Protein AF-A0A6C1SYK3-F1 (afdb_monomer_lite)

pLDDT: mean 70.37, std 25.17, range [29.69, 98.56]

Foldseek 3Di:
DDDDDDDPPPPPPPPPDFDPPPPPPDDPPDDDDDDDDDDDDDDDDDDDDDDDDDDDDDDDDDDDDPPDDDDDDDDDDDDDDDPDPPPPPPPVPDPDPVVVVCVVPVVSVVVVVVLVVQQSQLCVLVVLCVVLVHDLCQLCVQLVHHSVVNVCSNRSVDPDGDDPSSQQSSCVSSVRGDDDDDPVVVVVVVVVVVVVVVVVVVVVVVVVVVVVVVVVVVVVVVVVVVVVVVVVPPPDDPPDDDDDDDDDD

Structure (mmCIF, N/CA/C/O backbone):
data_AF-A0A6C1SYK3-F1
#
_entry.id   AF-A0A6C1SYK3-F1
#
loop_
_atom_site.group_PDB
_atom_site.id
_atom_site.type_symbol
_atom_site.label_atom_id
_atom_site.label_alt_id
_atom_site.label_comp_id
_atom_site.label_asym_id
_atom_site.label_entity_id
_atom_site.label_seq_id
_atom_site.pdbx_PDB_ins_code
_atom_site.Cartn_x
_atom_site.Cartn_y
_atom_site.Cartn_z
_atom_site.occupancy
_atom_site.B_iso_or_equiv
_atom_site.auth_seq_id
_atom_site.auth_comp_id
_atom_site.auth_asym_id
_atom_site.auth_atom_id
_atom_site.pdbx_PDB_model_num
ATOM 1 N N . MET A 1 1 ? -33.117 -43.047 -23.879 1.00 54.81 1 MET A N 1
ATOM 2 C CA . MET A 1 1 ? -31.994 -43.737 -24.546 1.00 54.81 1 MET A CA 1
ATOM 3 C C . MET A 1 1 ? -31.870 -43.106 -25.923 1.00 54.81 1 MET A C 1
ATOM 5 O O . MET A 1 1 ? -32.862 -43.216 -26.640 1.00 54.81 1 MET A O 1
ATOM 9 N N . PRO A 1 2 ? -30.802 -42.359 -26.275 1.00 59.72 2 PRO A N 1
ATOM 10 C CA . PRO A 1 2 ? -29.446 -42.242 -25.693 1.00 59.72 2 PRO A CA 1
ATOM 11 C C . PRO A 1 2 ? -29.333 -41.021 -24.745 1.00 59.72 2 PRO A C 1
ATOM 13 O O . PRO A 1 2 ? -30.196 -40.151 -24.789 1.00 59.72 2 PRO A O 1
ATOM 16 N N . ASP A 1 3 ? -28.510 -40.970 -23.696 1.00 43.16 3 ASP A N 1
ATOM 17 C CA . ASP A 1 3 ? -27.056 -41.155 -23.480 1.00 43.16 3 ASP A CA 1
ATOM 18 C C . ASP A 1 3 ? -26.206 -39.883 -23.658 1.00 43.16 3 ASP A C 1
ATOM 20 O O . ASP A 1 3 ? -25.993 -39.396 -24.763 1.00 43.16 3 ASP A O 1
ATOM 24 N N . GLY A 1 4 ? -25.674 -39.418 -22.519 1.00 48.47 4 GLY A N 1
ATOM 25 C CA . GLY A 1 4 ? -24.266 -39.042 -22.367 1.00 48.47 4 GLY A CA 1
ATOM 26 C C . GLY A 1 4 ? -23.829 -37.664 -22.860 1.00 48.47 4 GLY A C 1
ATOM 27 O O . GLY A 1 4 ? -23.490 -37.485 -24.024 1.00 48.47 4 GLY A O 1
ATOM 28 N N . GLY A 1 5 ? -23.685 -36.707 -21.938 1.00 35.28 5 GLY A N 1
ATOM 29 C CA . GLY A 1 5 ? -23.028 -35.436 -22.254 1.00 35.28 5 GLY A CA 1
ATOM 30 C C . GLY A 1 5 ? -22.822 -34.494 -21.073 1.00 35.28 5 GLY A C 1
ATOM 31 O O . GLY A 1 5 ? -23.052 -33.296 -21.211 1.00 35.28 5 GLY A O 1
ATOM 32 N N . GLY A 1 6 ? -22.409 -35.015 -19.914 1.00 42.97 6 GLY A N 1
ATOM 33 C CA . GLY A 1 6 ? -21.966 -34.190 -18.791 1.00 42.97 6 GLY A CA 1
ATOM 34 C C . GLY A 1 6 ? -20.722 -33.387 -19.174 1.00 42.97 6 GLY A C 1
ATOM 35 O O . GLY A 1 6 ? -19.647 -33.949 -19.366 1.00 42.97 6 GLY A O 1
ATOM 36 N N . ARG A 1 7 ? -20.869 -32.066 -19.301 1.00 43.22 7 ARG A N 1
ATOM 37 C CA . ARG A 1 7 ? -19.750 -31.120 -19.289 1.00 43.22 7 ARG A CA 1
ATOM 38 C C . ARG A 1 7 ? -19.799 -30.361 -17.975 1.00 43.22 7 ARG A C 1
ATOM 40 O O . ARG A 1 7 ? -20.482 -29.345 -17.866 1.00 43.22 7 ARG A O 1
ATOM 47 N N . GLU A 1 8 ? -19.072 -30.875 -16.992 1.00 39.81 8 GLU A N 1
ATOM 48 C CA . GLU A 1 8 ? -18.670 -30.112 -15.819 1.00 39.81 8 GLU A CA 1
ATOM 49 C C . GLU A 1 8 ? -17.776 -28.962 -16.297 1.00 39.81 8 GLU A C 1
ATOM 51 O O . GLU A 1 8 ? -16.632 -29.156 -16.708 1.00 39.81 8 GLU A O 1
ATOM 56 N N . ARG A 1 9 ? -18.324 -27.745 -16.312 1.00 43.66 9 ARG A N 1
ATOM 57 C CA . ARG A 1 9 ? -17.504 -26.537 -16.345 1.00 43.66 9 ARG A CA 1
ATOM 58 C C . ARG A 1 9 ? -17.000 -26.340 -14.926 1.00 43.66 9 ARG A C 1
ATOM 60 O O . ARG A 1 9 ? -17.723 -25.844 -14.070 1.00 43.66 9 ARG A O 1
ATOM 67 N N . GLY A 1 10 ? -15.778 -26.797 -14.682 1.00 38.72 10 GLY A N 1
ATOM 68 C CA . GLY A 1 10 ? -14.999 -26.345 -13.543 1.00 38.72 10 GLY A CA 1
ATOM 69 C C . GLY A 1 10 ? -14.687 -24.869 -13.741 1.00 38.72 10 GLY A C 1
ATOM 70 O O . GLY A 1 10 ? -13.699 -24.530 -14.389 1.00 38.72 10 GLY A O 1
ATOM 71 N N . ASP A 1 11 ? -15.544 -24.002 -13.208 1.00 38.88 11 ASP A N 1
ATOM 72 C CA . ASP A 1 11 ? -15.195 -22.608 -12.977 1.00 38.88 11 ASP A CA 1
ATOM 73 C C . ASP A 1 11 ? -14.106 -22.595 -11.899 1.00 38.88 11 ASP A C 1
ATOM 75 O O . ASP A 1 11 ? -14.362 -22.615 -10.693 1.00 38.88 11 ASP A O 1
ATOM 79 N N . LEU A 1 12 ? -12.851 -22.620 -12.355 1.00 36.84 12 LEU A N 1
ATOM 80 C CA . LEU A 1 12 ? -11.710 -22.188 -11.567 1.00 36.84 12 LEU A CA 1
ATOM 81 C C . LEU A 1 12 ? -11.943 -20.717 -11.207 1.00 36.84 12 LEU A C 1
ATOM 83 O O . LEU A 1 12 ? -11.573 -19.811 -11.951 1.00 36.84 12 LEU A O 1
ATOM 87 N N . CYS A 1 13 ? -12.541 -20.479 -10.042 1.00 32.62 13 CYS A N 1
ATOM 88 C CA . CYS A 1 13 ? -12.390 -19.219 -9.332 1.00 32.62 13 CYS A CA 1
ATOM 89 C C . CYS A 1 13 ? -10.902 -19.047 -9.008 1.00 32.62 13 CYS A C 1
ATOM 91 O O . CYS A 1 13 ? -10.416 -19.482 -7.962 1.00 32.62 13 CYS A O 1
ATOM 93 N N . VAL A 1 14 ? -10.170 -18.425 -9.932 1.00 35.41 14 VAL A N 1
ATOM 94 C CA . VAL A 1 14 ? -8.867 -17.826 -9.662 1.00 35.41 14 VAL A CA 1
ATOM 95 C C . VAL A 1 14 ? -9.115 -16.771 -8.590 1.00 35.41 14 VAL A C 1
ATOM 97 O O . VAL A 1 14 ? -9.664 -15.704 -8.858 1.00 35.41 14 VAL A O 1
ATOM 100 N N . ARG A 1 15 ? -8.793 -17.113 -7.341 1.00 38.12 15 ARG A N 1
ATOM 101 C CA . ARG A 1 15 ? -8.781 -16.159 -6.233 1.00 38.12 15 ARG A CA 1
ATOM 102 C C . ARG A 1 15 ? -7.809 -15.038 -6.606 1.00 38.12 15 ARG A C 1
ATOM 104 O O . ARG A 1 15 ? -6.657 -15.362 -6.898 1.00 38.12 15 ARG A O 1
ATOM 111 N N . PRO A 1 16 ? -8.218 -13.759 -6.612 1.00 42.66 16 PRO A N 1
ATOM 112 C CA . PRO A 1 16 ? -7.248 -12.690 -6.730 1.00 42.66 16 PRO A CA 1
ATOM 113 C C . PRO A 1 16 ? -6.325 -12.770 -5.513 1.00 42.66 16 PRO A C 1
ATOM 115 O O . PRO A 1 16 ? -6.777 -12.836 -4.369 1.00 42.66 16 PRO A O 1
ATOM 118 N N . GLU A 1 17 ? -5.031 -12.859 -5.797 1.00 40.81 17 GLU A N 1
ATOM 119 C CA . GLU A 1 17 ? -3.957 -12.828 -4.816 1.00 40.81 17 GLU A CA 1
ATOM 120 C C . GLU A 1 17 ? -4.127 -11.615 -3.895 1.00 40.81 17 GLU A C 1
ATOM 122 O O . GLU A 1 17 ? -4.584 -10.550 -4.324 1.00 40.81 17 GLU A O 1
ATOM 127 N N . GLY A 1 18 ? -3.807 -11.814 -2.614 1.00 37.00 18 GLY A N 1
ATOM 128 C CA . GLY A 1 18 ? -4.032 -10.844 -1.549 1.00 37.00 18 GLY A CA 1
ATOM 129 C C . GLY A 1 18 ? -3.561 -9.450 -1.946 1.00 37.00 18 GLY A C 1
ATOM 130 O O . GLY A 1 18 ? -2.375 -9.212 -2.164 1.00 37.00 18 GLY A O 1
ATOM 131 N N . ARG A 1 19 ? -4.507 -8.514 -2.034 1.00 44.41 19 ARG A N 1
ATOM 132 C CA . ARG A 1 19 ? -4.183 -7.102 -2.201 1.00 44.41 19 ARG A CA 1
ATOM 133 C C . ARG A 1 19 ? -3.634 -6.593 -0.879 1.00 44.41 19 ARG A C 1
ATOM 135 O O . ARG A 1 19 ? -4.361 -6.463 0.101 1.00 44.41 19 ARG A O 1
ATOM 142 N N . HIS A 1 20 ? -2.340 -6.305 -0.860 1.00 38.12 20 HIS A N 1
ATOM 143 C CA . HIS A 1 20 ? -1.731 -5.547 0.219 1.00 38.12 20 HIS A CA 1
ATOM 144 C C . HIS A 1 20 ? -2.232 -4.105 0.122 1.00 38.12 20 HIS A C 1
ATOM 146 O O . HIS A 1 20 ? -1.810 -3.357 -0.759 1.00 38.12 20 HIS A O 1
ATOM 152 N N . LEU A 1 21 ? -3.150 -3.714 1.008 1.00 37.28 21 LEU A N 1
ATOM 153 C CA . LEU A 1 21 ? -3.412 -2.300 1.234 1.00 37.28 21 LEU A CA 1
ATOM 154 C C . LEU A 1 21 ? -2.218 -1.749 2.021 1.00 37.28 21 LEU A C 1
ATOM 156 O O . LEU A 1 21 ? -2.126 -1.906 3.238 1.00 37.28 21 LEU A O 1
ATOM 160 N N . VAL A 1 22 ? -1.250 -1.184 1.302 1.00 36.12 22 VAL A N 1
ATOM 161 C CA . VAL A 1 22 ? -0.166 -0.415 1.911 1.00 36.12 22 VAL A CA 1
ATOM 162 C C . VAL A 1 22 ? -0.767 0.931 2.299 1.00 36.12 22 VAL A C 1
ATOM 164 O O . VAL A 1 22 ? -0.935 1.816 1.462 1.00 36.12 22 VAL A O 1
ATOM 167 N N . VAL A 1 23 ? -1.151 1.073 3.568 1.00 35.44 23 VAL A N 1
ATOM 168 C CA . VAL A 1 23 ? -1.464 2.385 4.137 1.00 35.44 23 VAL A CA 1
ATOM 169 C C . VAL A 1 23 ? -0.131 3.118 4.253 1.00 35.44 23 VAL A C 1
ATOM 171 O O . VAL A 1 23 ? 0.653 2.869 5.166 1.00 35.44 23 VAL A O 1
ATOM 174 N N . HIS A 1 24 ? 0.170 3.970 3.272 1.00 32.16 24 HIS A N 1
ATOM 175 C CA . HIS A 1 24 ? 1.304 4.883 3.344 1.00 32.16 24 HIS A CA 1
ATOM 176 C C . HIS A 1 24 ? 1.014 5.933 4.420 1.00 32.16 24 HIS A C 1
ATOM 178 O O . HIS A 1 24 ? 0.463 7.002 4.147 1.00 32.16 24 HIS A O 1
ATOM 184 N N . GLY A 1 25 ? 1.398 5.628 5.658 1.00 34.41 25 GLY A N 1
ATOM 185 C CA . GLY A 1 25 ? 1.613 6.636 6.684 1.00 34.41 25 GLY A CA 1
ATOM 186 C C . GLY A 1 25 ? 2.730 7.565 6.212 1.00 34.41 25 GLY A C 1
ATOM 187 O O . GLY A 1 25 ? 3.903 7.257 6.400 1.00 34.41 25 GLY A O 1
ATOM 188 N N . ARG A 1 26 ? 2.328 8.694 5.608 1.00 45.34 26 ARG A N 1
ATOM 189 C CA . ARG A 1 26 ? 3.123 9.756 4.950 1.00 45.34 26 ARG A CA 1
ATOM 190 C C . ARG A 1 26 ? 3.445 9.519 3.471 1.00 45.34 26 ARG A C 1
ATOM 192 O O . ARG A 1 26 ? 4.467 8.940 3.147 1.00 45.34 26 ARG A O 1
ATOM 199 N N . ASP A 1 27 ? 2.571 10.047 2.604 1.00 38.81 27 ASP A N 1
ATOM 200 C CA . ASP A 1 27 ? 2.938 10.886 1.438 1.00 38.81 27 ASP A CA 1
ATOM 201 C C . ASP A 1 27 ? 1.703 11.449 0.690 1.00 38.81 27 ASP A C 1
ATOM 203 O O . ASP A 1 27 ? 1.624 11.478 -0.536 1.00 38.81 27 ASP A O 1
ATOM 207 N N . ALA A 1 28 ? 0.702 11.959 1.419 1.00 37.94 28 ALA A N 1
ATOM 208 C CA . ALA A 1 28 ? -0.492 12.575 0.822 1.00 37.94 28 ALA A CA 1
ATOM 209 C C . ALA A 1 28 ? -0.494 14.110 0.959 1.00 37.94 28 ALA A C 1
ATOM 211 O O . ALA A 1 28 ? -1.420 14.712 1.495 1.00 37.94 28 ALA A O 1
ATOM 212 N N . LEU A 1 29 ? 0.553 14.764 0.452 1.00 37.28 29 LEU A N 1
ATOM 213 C CA . LEU A 1 29 ? 0.555 16.203 0.149 1.00 37.28 29 LEU A CA 1
ATOM 214 C C . LEU A 1 29 ? 1.033 16.446 -1.291 1.00 37.28 29 LEU A C 1
ATOM 216 O O . LEU A 1 29 ? 1.912 17.266 -1.546 1.00 37.28 29 LEU A O 1
ATOM 220 N N . ARG A 1 30 ? 0.444 15.750 -2.271 1.00 38.19 30 ARG A N 1
ATOM 221 C CA . ARG A 1 30 ? 0.426 16.219 -3.667 1.00 38.19 30 ARG A CA 1
ATOM 222 C C . ARG A 1 30 ? -0.613 15.489 -4.508 1.00 38.19 30 ARG A C 1
ATOM 224 O O . ARG A 1 30 ? -0.681 14.270 -4.501 1.00 38.19 30 ARG A O 1
ATOM 231 N N . SER A 1 31 ? -1.328 16.282 -5.307 1.00 35.62 31 SER A N 1
ATOM 232 C CA . SER A 1 31 ? -2.443 15.929 -6.201 1.00 35.62 31 SER A CA 1
ATOM 233 C C . SER A 1 31 ? -3.741 15.628 -5.440 1.00 35.62 31 SER A C 1
ATOM 235 O O . SER A 1 31 ? -3.766 14.863 -4.496 1.00 35.62 31 SER A O 1
ATOM 237 N N . GLY A 1 32 ? -4.868 16.282 -5.688 1.00 32.50 32 GLY A N 1
ATOM 238 C CA . GLY A 1 32 ? -5.336 16.881 -6.928 1.00 32.50 32 GLY A CA 1
ATOM 239 C C . GLY A 1 32 ? -6.739 16.328 -7.144 1.00 32.50 32 GLY A C 1
ATOM 240 O O . GLY A 1 32 ? -6.892 15.221 -7.635 1.00 32.50 32 GLY A O 1
ATOM 241 N N . ARG A 1 33 ? -7.738 17.081 -6.672 1.00 37.09 33 ARG A N 1
ATOM 242 C CA . ARG A 1 33 ? -9.184 16.817 -6.749 1.00 37.09 33 ARG A CA 1
ATOM 243 C C . ARG A 1 33 ? -9.614 15.952 -7.942 1.00 37.09 33 ARG A C 1
ATOM 245 O O . ARG A 1 33 ? -9.439 16.380 -9.077 1.00 37.09 33 ARG A O 1
ATOM 252 N N . GLN A 1 34 ? -10.371 14.892 -7.667 1.00 35.22 34 GLN A N 1
ATOM 253 C CA . GLN A 1 34 ? -11.525 14.508 -8.484 1.00 35.22 34 GLN A CA 1
ATOM 254 C C . GLN A 1 34 ? -12.670 14.096 -7.555 1.00 35.22 34 GLN A C 1
ATOM 256 O O . GLN A 1 34 ? -12.639 13.060 -6.903 1.00 35.22 34 GLN A O 1
ATOM 261 N N . THR A 1 35 ? -13.669 14.968 -7.458 1.00 38.28 35 THR A N 1
ATOM 262 C CA . THR A 1 35 ? -14.962 14.697 -6.832 1.00 38.28 35 THR A CA 1
ATOM 263 C C . THR A 1 35 ? -15.848 13.997 -7.860 1.00 38.28 35 THR A C 1
ATOM 265 O O . THR A 1 35 ? -16.331 14.648 -8.786 1.00 38.28 35 THR A O 1
ATOM 268 N N . GLY A 1 36 ? -16.046 12.688 -7.713 1.00 33.38 36 GLY A N 1
ATOM 269 C CA . GLY A 1 36 ? -17.101 11.937 -8.396 1.00 33.38 36 GLY A CA 1
ATOM 270 C C . GLY A 1 36 ? -18.272 11.746 -7.438 1.00 33.38 36 GLY A C 1
ATOM 271 O O . GLY A 1 36 ? -18.101 11.151 -6.378 1.00 33.38 36 GLY A O 1
ATOM 272 N N . GLY A 1 37 ? -19.423 12.328 -7.771 1.00 32.50 37 GLY A N 1
ATOM 273 C CA . GLY A 1 37 ? -20.627 12.326 -6.941 1.00 32.50 37 GLY A CA 1
ATOM 274 C C . GLY A 1 37 ? -21.228 10.937 -6.719 1.00 32.50 37 GLY A C 1
ATOM 275 O O . GLY A 1 37 ? -21.182 10.075 -7.594 1.00 32.50 37 GLY A O 1
ATOM 276 N N . VAL A 1 38 ? -21.837 10.759 -5.548 1.00 33.88 38 VAL A N 1
ATOM 277 C CA . VAL A 1 38 ? -22.725 9.633 -5.238 1.00 33.88 38 VAL A CA 1
ATOM 278 C C . VAL A 1 38 ? -24.161 10.161 -5.298 1.00 33.88 38 VAL A C 1
ATOM 280 O O . VAL A 1 38 ? -24.427 11.202 -4.689 1.00 33.88 38 VAL A O 1
ATOM 283 N N . PRO A 1 39 ? -25.085 9.510 -6.024 1.00 37.66 39 PRO A N 1
ATOM 284 C CA . PRO A 1 39 ? -26.486 9.899 -6.003 1.00 37.66 39 PRO A CA 1
ATOM 285 C C . PRO A 1 39 ? -27.136 9.502 -4.673 1.00 37.66 39 PRO A C 1
ATOM 287 O O . PRO A 1 39 ? -26.927 8.403 -4.158 1.00 37.66 39 PRO A O 1
ATOM 290 N N . ALA A 1 40 ? -27.929 10.426 -4.138 1.00 39.56 40 ALA A N 1
ATOM 291 C CA . ALA A 1 40 ? -28.951 10.143 -3.145 1.00 39.56 40 ALA A CA 1
ATOM 292 C C . ALA A 1 40 ? -30.106 9.400 -3.832 1.00 39.56 40 ALA A C 1
ATOM 294 O O . ALA A 1 40 ? -30.513 9.825 -4.909 1.00 39.56 40 ALA A O 1
ATOM 295 N N . ASP A 1 41 ? -30.565 8.287 -3.252 1.00 33.81 41 ASP A N 1
ATOM 296 C CA . ASP A 1 41 ? -31.985 7.997 -2.981 1.00 33.81 41 ASP A CA 1
ATOM 297 C C . ASP A 1 41 ? -32.235 6.510 -2.638 1.00 33.81 41 ASP A C 1
ATOM 299 O O . ASP A 1 41 ? -31.571 5.615 -3.161 1.00 33.81 41 ASP A O 1
ATOM 303 N N . VAL A 1 42 ? -33.288 6.301 -1.823 1.00 35.34 42 VAL A N 1
ATOM 304 C CA . VAL A 1 42 ? -34.072 5.059 -1.571 1.00 35.34 42 VAL A CA 1
ATOM 305 C C . VAL A 1 42 ? -33.463 4.079 -0.539 1.00 35.34 42 VAL A C 1
ATOM 307 O O . VAL A 1 42 ? -32.317 3.674 -0.683 1.00 35.34 42 VAL A O 1
ATOM 310 N N . CYS A 1 43 ? -34.092 3.605 0.554 1.00 29.69 43 CYS A N 1
ATOM 311 C CA . CYS A 1 43 ? -35.466 3.492 1.107 1.00 29.69 43 CYS A CA 1
ATOM 312 C C . CYS A 1 43 ? -35.312 3.539 2.654 1.00 29.69 43 CYS A C 1
ATOM 314 O O . CYS A 1 43 ? -34.338 2.994 3.168 1.00 29.69 43 CYS A O 1
ATOM 316 N N . GLU A 1 44 ? -36.089 4.222 3.497 1.00 31.22 44 GLU A N 1
ATOM 317 C CA . GLU A 1 44 ? -37.538 4.223 3.778 1.00 31.22 44 GLU A CA 1
ATOM 318 C C . GLU A 1 44 ? -38.131 2.888 4.294 1.00 31.22 44 GLU A C 1
ATOM 320 O O . GLU A 1 44 ? -38.273 1.913 3.564 1.00 31.22 44 GLU A O 1
ATOM 325 N N . SER A 1 45 ? -38.524 2.940 5.577 1.00 33.16 45 SER A N 1
ATOM 326 C CA . SER A 1 45 ? -39.544 2.150 6.291 1.00 33.16 45 SER A CA 1
ATOM 327 C C . SER A 1 45 ? -39.272 0.695 6.707 1.00 33.16 45 SER A C 1
ATOM 329 O O . SER A 1 45 ? -39.404 -0.234 5.920 1.00 33.16 45 SER A O 1
ATOM 331 N N . ALA A 1 46 ? -39.076 0.499 8.019 1.00 34.66 46 ALA A N 1
ATOM 332 C CA . ALA A 1 46 ? -39.936 -0.368 8.841 1.00 34.66 46 ALA A CA 1
ATOM 333 C C . ALA A 1 46 ? -39.711 -0.112 10.347 1.00 34.66 46 ALA A C 1
ATOM 335 O O . ALA A 1 46 ? -38.588 0.050 10.823 1.00 34.66 46 ALA A O 1
ATOM 336 N N . GLU A 1 47 ? -40.819 -0.048 11.075 1.00 33.09 47 GLU A N 1
ATOM 337 C CA . GLU A 1 47 ? -40.973 0.323 12.480 1.00 33.09 47 GLU A CA 1
ATOM 338 C C . GLU A 1 47 ? -40.485 -0.743 13.491 1.00 33.09 47 GLU A C 1
ATOM 340 O O . GLU A 1 47 ? -40.583 -1.940 13.249 1.00 33.09 47 GLU A O 1
ATOM 345 N N . CYS A 1 48 ? -39.981 -0.244 14.636 1.00 30.61 48 CYS A N 1
ATOM 346 C CA . CYS A 1 48 ? -40.153 -0.650 16.054 1.00 30.61 48 CYS A CA 1
ATOM 347 C C . CYS A 1 48 ? -40.599 -2.094 16.432 1.00 30.61 48 CYS A C 1
ATOM 349 O O . CYS A 1 48 ? -41.499 -2.634 15.801 1.00 30.61 48 CYS A O 1
ATOM 351 N N . PRO A 1 49 ? -40.164 -2.657 17.598 1.00 44.59 49 PRO A N 1
ATOM 352 C CA . PRO A 1 49 ? -40.424 -2.001 18.890 1.00 44.59 49 PRO A CA 1
ATOM 353 C C . PRO A 1 49 ? -39.433 -2.221 20.063 1.00 44.59 49 PRO A C 1
ATOM 355 O O . PRO A 1 49 ? -38.739 -3.221 20.204 1.00 44.59 49 PRO A O 1
ATOM 358 N N . SER A 1 50 ? -39.475 -1.235 20.965 1.00 37.59 50 SER A N 1
ATOM 359 C CA . SER A 1 50 ? -39.246 -1.252 22.420 1.00 37.59 50 SER A CA 1
ATOM 360 C C . SER A 1 50 ? -38.594 -2.476 23.093 1.00 37.59 50 SER A C 1
ATOM 362 O O . SER A 1 50 ? -39.207 -3.537 23.198 1.00 37.59 50 SER A O 1
ATOM 364 N N . ARG A 1 51 ? -37.509 -2.231 23.842 1.00 38.34 51 ARG A N 1
ATOM 365 C CA . ARG A 1 51 ? -37.301 -2.870 25.155 1.00 38.34 51 ARG A CA 1
ATOM 366 C C . ARG A 1 51 ? -36.638 -1.912 26.142 1.00 38.34 51 ARG A C 1
ATOM 368 O O . ARG A 1 51 ? -35.464 -1.579 26.041 1.00 38.34 51 ARG A O 1
ATOM 375 N N . ARG A 1 52 ? -37.440 -1.471 27.116 1.00 39.94 52 ARG A N 1
ATOM 376 C CA . ARG A 1 52 ? -36.990 -0.817 28.347 1.00 39.94 52 ARG A CA 1
ATOM 377 C C . ARG A 1 52 ? -36.402 -1.903 29.248 1.00 39.94 52 ARG A C 1
ATOM 379 O O . ARG A 1 52 ? -37.112 -2.838 29.602 1.00 39.94 52 ARG A O 1
ATOM 386 N N . GLY A 1 53 ? -35.139 -1.763 29.629 1.00 36.06 53 GLY A N 1
ATOM 387 C CA . GLY A 1 53 ? -34.468 -2.625 30.600 1.00 36.06 53 GLY A CA 1
ATOM 388 C C . GLY A 1 53 ? -33.639 -1.765 31.538 1.00 36.06 53 GLY A C 1
ATOM 389 O O . GLY A 1 53 ? -32.498 -1.430 31.251 1.00 36.06 53 GLY A O 1
ATOM 390 N N . ARG A 1 54 ? -34.269 -1.339 32.630 1.00 35.06 54 ARG A N 1
ATOM 391 C CA . ARG A 1 54 ? -33.689 -0.539 33.706 1.00 35.06 54 ARG A CA 1
ATOM 392 C C . ARG A 1 54 ? -32.868 -1.490 34.590 1.00 35.06 54 ARG A C 1
ATOM 394 O O . ARG A 1 54 ? -33.474 -2.299 35.281 1.00 35.06 54 ARG A O 1
ATOM 401 N N . HIS A 1 55 ? -31.539 -1.391 34.602 1.00 38.03 55 HIS A N 1
ATOM 402 C CA . HIS A 1 55 ? -30.716 -2.018 35.642 1.00 38.03 55 HIS A CA 1
ATOM 403 C C . HIS A 1 55 ? -30.054 -0.946 36.503 1.00 38.03 55 HIS A C 1
ATOM 405 O O . HIS A 1 55 ? -29.274 -0.120 36.038 1.00 38.03 55 HIS A O 1
ATOM 411 N N . GLN A 1 56 ? -30.459 -0.956 37.770 1.00 36.44 56 GLN A N 1
ATOM 412 C CA . GLN A 1 56 ? -29.838 -0.246 38.873 1.00 36.44 56 GLN A CA 1
ATOM 413 C C . GLN A 1 56 ? -28.675 -1.088 39.409 1.00 36.44 56 GLN A C 1
ATOM 415 O O . GLN A 1 56 ? -28.812 -2.302 39.528 1.00 36.44 56 GLN A O 1
ATOM 420 N N . GLY A 1 57 ? -27.609 -0.408 39.829 1.00 31.84 57 GLY A N 1
ATOM 421 C CA . GLY A 1 57 ? -26.806 -0.820 40.978 1.00 31.84 57 GLY A CA 1
ATOM 422 C C . GLY A 1 57 ? -25.605 -1.723 40.709 1.00 31.84 57 GLY A C 1
ATOM 423 O O . GLY A 1 57 ? -25.719 -2.938 40.738 1.00 31.84 57 GLY A O 1
ATOM 424 N N . SER A 1 58 ? -24.424 -1.113 40.655 1.00 38.69 58 SER A N 1
ATOM 425 C CA . SER A 1 58 ? -23.283 -1.571 41.457 1.00 38.69 58 SER A CA 1
ATOM 426 C C . SER A 1 58 ? -22.281 -0.428 41.552 1.00 38.69 58 SER A C 1
ATOM 428 O O . SER A 1 58 ? -21.658 -0.035 40.567 1.00 38.69 58 SER A O 1
ATOM 430 N N . GLY A 1 59 ? -22.202 0.158 42.743 1.00 29.97 59 GLY A N 1
ATOM 431 C CA . GLY A 1 59 ? -21.163 1.105 43.094 1.00 29.97 59 GLY A CA 1
ATOM 432 C C . GLY A 1 59 ? -19.823 0.420 43.359 1.00 29.97 59 GLY A C 1
ATOM 433 O O . GLY A 1 59 ? -19.725 -0.802 43.424 1.00 29.97 59 GLY A O 1
ATOM 434 N N . ALA A 1 60 ? -18.861 1.299 43.626 1.00 31.56 60 ALA A N 1
ATOM 435 C CA . ALA A 1 60 ? -17.552 1.092 44.234 1.00 31.56 60 ALA A CA 1
ATOM 436 C C . ALA A 1 60 ? -16.335 1.031 43.292 1.00 31.56 60 ALA A C 1
ATOM 438 O O . ALA A 1 60 ? -16.207 0.189 42.414 1.00 31.56 60 ALA A O 1
ATOM 439 N N . ALA A 1 61 ? -15.403 1.926 43.640 1.00 32.91 61 ALA A N 1
ATOM 440 C CA . ALA A 1 61 ? -13.964 1.895 43.403 1.00 32.91 61 ALA A CA 1
ATOM 441 C C . ALA A 1 61 ? -13.431 2.329 42.027 1.00 32.91 61 ALA A C 1
ATOM 443 O O . ALA A 1 61 ? -12.933 1.516 41.264 1.00 32.91 61 ALA A O 1
ATOM 444 N N . VAL A 1 62 ? -13.319 3.648 41.824 1.00 36.56 62 VAL A N 1
ATOM 445 C CA . VAL A 1 62 ? -12.016 4.219 41.431 1.00 36.56 62 VAL A CA 1
ATOM 446 C C . VAL A 1 62 ? -11.777 5.481 42.253 1.00 36.56 62 VAL A C 1
ATOM 448 O O . VAL A 1 62 ? -12.323 6.551 41.994 1.00 36.56 62 VAL A O 1
ATOM 451 N N . ALA A 1 63 ? -10.987 5.316 43.306 1.00 35.69 63 ALA A N 1
ATOM 452 C CA . ALA A 1 63 ? -10.426 6.405 44.074 1.00 35.69 63 ALA A CA 1
ATOM 453 C C . ALA A 1 63 ? -9.102 6.851 43.431 1.00 35.69 63 ALA A C 1
ATOM 455 O O . ALA A 1 63 ? -8.321 6.014 42.992 1.00 35.69 63 ALA A O 1
ATOM 456 N N . ARG A 1 64 ? -8.852 8.165 43.511 1.00 38.56 64 ARG A N 1
ATOM 457 C CA . ARG A 1 64 ? -7.546 8.850 43.451 1.00 38.56 64 ARG A CA 1
ATOM 458 C C . ARG A 1 64 ? -6.829 8.872 42.099 1.00 38.56 64 ARG A C 1
ATOM 460 O O . ARG A 1 64 ? -6.081 7.967 41.774 1.00 38.56 64 ARG A O 1
ATOM 467 N N . LEU A 1 65 ? -6.958 10.009 41.417 1.00 39.19 65 LEU A N 1
ATOM 468 C CA . LEU A 1 65 ? -5.865 10.724 40.739 1.00 39.19 65 LEU A CA 1
ATOM 469 C C . LEU A 1 65 ? -6.330 12.180 40.557 1.00 39.19 65 LEU A C 1
ATOM 471 O O . LEU A 1 65 ? -6.824 12.583 39.510 1.00 39.19 65 LEU A O 1
ATOM 475 N N . ALA A 1 66 ? -6.259 12.951 41.641 1.00 41.12 66 ALA A N 1
ATOM 476 C CA . ALA A 1 66 ? -6.483 14.394 41.642 1.00 41.12 66 ALA A CA 1
ATOM 477 C C . ALA A 1 66 ? -5.277 15.068 42.304 1.00 41.12 66 ALA A C 1
ATOM 479 O O . ALA A 1 66 ? -5.386 15.668 43.366 1.00 41.12 66 ALA A O 1
ATOM 480 N N . GLU A 1 67 ? -4.113 14.922 41.674 1.00 43.50 67 GLU A N 1
ATOM 481 C CA . GLU A 1 67 ? -2.885 15.639 42.023 1.00 43.50 67 GLU A CA 1
ATOM 482 C C . GLU A 1 67 ? -2.271 16.239 40.757 1.00 43.50 67 GLU A C 1
ATOM 484 O O . GLU A 1 67 ? -1.175 15.909 40.327 1.00 43.50 67 GLU A O 1
ATOM 489 N N . THR A 1 68 ? -3.002 17.156 40.134 1.00 46.19 68 THR A N 1
ATOM 490 C CA . THR A 1 68 ? -2.376 18.203 39.324 1.00 46.19 68 THR A CA 1
ATOM 491 C C . THR A 1 68 ? -2.912 19.522 39.839 1.00 46.19 68 THR A C 1
ATOM 493 O O . THR A 1 68 ? -4.055 19.896 39.568 1.00 46.19 68 THR A O 1
ATOM 496 N N . GLY A 1 69 ? -2.104 20.185 40.665 1.00 42.09 69 GLY A N 1
ATOM 497 C CA . GLY A 1 69 ? -2.400 21.487 41.239 1.00 42.09 69 GLY A CA 1
ATOM 498 C C . GLY A 1 69 ? -2.639 22.525 40.150 1.00 42.09 69 GLY A C 1
ATOM 499 O O . GLY A 1 69 ? -1.703 23.092 39.599 1.00 42.09 69 GLY A O 1
ATOM 500 N N . TRP A 1 70 ? -3.908 22.800 39.866 1.00 40.84 70 TRP A N 1
ATOM 501 C CA . TRP A 1 70 ? -4.323 24.031 39.208 1.00 40.84 70 TRP A CA 1
ATOM 502 C C . TRP A 1 70 ? -4.623 25.072 40.297 1.00 40.84 70 TRP A C 1
ATOM 504 O O . TRP A 1 70 ? -5.424 24.801 41.198 1.00 40.84 70 TRP A O 1
ATOM 514 N N . PRO A 1 71 ? -3.991 26.258 40.276 1.00 45.50 71 PRO A N 1
ATOM 515 C CA . PRO A 1 71 ? -4.142 27.234 41.347 1.00 45.50 71 PRO A CA 1
ATOM 516 C C . PRO A 1 71 ? -5.570 27.798 41.376 1.00 45.50 71 PRO A C 1
ATOM 518 O O . PRO A 1 71 ? -6.014 28.480 40.451 1.00 45.50 71 PRO A O 1
ATOM 521 N N . ARG A 1 72 ? -6.292 27.561 42.481 1.00 43.81 72 ARG A N 1
ATOM 522 C CA . ARG A 1 72 ? -7.563 28.236 42.788 1.00 43.81 72 ARG A CA 1
ATOM 523 C C . ARG A 1 72 ? -7.308 29.736 42.978 1.00 43.81 72 ARG A C 1
ATOM 525 O O . ARG A 1 72 ? -6.834 30.162 44.032 1.00 43.81 72 ARG A O 1
ATOM 532 N N . ARG A 1 73 ? -7.650 30.556 41.979 1.00 46.62 73 ARG A N 1
ATOM 533 C CA . ARG A 1 73 ? -7.714 32.018 42.135 1.00 46.62 73 ARG A CA 1
ATOM 534 C C . ARG A 1 73 ? -8.829 32.376 43.123 1.00 46.62 73 ARG A C 1
ATOM 536 O O . ARG A 1 73 ? -10.005 32.158 42.850 1.00 46.62 73 ARG A O 1
ATOM 543 N N . ARG A 1 74 ? -8.441 32.942 44.270 1.00 46.00 74 ARG A N 1
ATOM 544 C CA . ARG A 1 74 ? -9.336 33.645 45.200 1.00 46.00 74 ARG A CA 1
ATOM 545 C C . ARG A 1 74 ? -9.908 34.881 44.502 1.00 46.00 74 ARG A C 1
ATOM 547 O O . ARG A 1 74 ? -9.153 35.689 43.965 1.00 46.00 74 ARG A O 1
ATOM 554 N N . GLY A 1 75 ? -11.234 34.998 44.496 1.00 39.12 75 GLY A N 1
ATOM 555 C CA . GLY A 1 75 ? -11.948 36.158 43.974 1.00 39.12 75 GLY A CA 1
ATOM 556 C C . GLY A 1 75 ? -11.737 37.377 44.868 1.00 39.12 75 GLY A C 1
ATOM 557 O O . GLY A 1 75 ? -12.049 37.337 46.055 1.00 39.12 75 GLY A O 1
ATOM 558 N N . ALA A 1 76 ? -11.222 38.456 44.283 1.00 43.69 76 ALA A N 1
ATOM 559 C CA . ALA A 1 76 ? -11.264 39.789 44.862 1.00 43.69 76 ALA A CA 1
ATOM 560 C C . ALA A 1 76 ? -12.463 40.531 44.257 1.00 43.69 76 ALA A C 1
ATOM 562 O O . ALA A 1 76 ? -12.520 40.785 43.055 1.00 43.69 76 ALA A O 1
ATOM 563 N N . SER A 1 77 ? -13.440 40.825 45.110 1.00 43.81 77 SER A N 1
ATOM 564 C CA . SER A 1 77 ? -14.587 41.684 44.830 1.00 43.81 77 SER A CA 1
ATOM 565 C C . SER A 1 77 ? -14.119 43.140 44.772 1.00 43.81 77 SER A C 1
ATOM 567 O O . SER A 1 77 ? -13.756 43.706 45.801 1.00 43.81 77 SER A O 1
ATOM 569 N N . GLY A 1 78 ? -14.172 43.754 43.591 1.00 43.28 78 GLY A N 1
ATOM 570 C CA . GLY A 1 78 ? -13.995 45.191 43.400 1.00 43.28 78 GLY A CA 1
ATOM 571 C C . GLY A 1 78 ? -15.063 45.719 42.449 1.00 43.28 78 GLY A C 1
ATOM 572 O O . GLY A 1 78 ? -15.031 45.430 41.256 1.00 43.28 78 GLY A O 1
ATOM 573 N N . LYS A 1 79 ? -16.034 46.462 42.991 1.00 45.12 79 LYS A N 1
ATOM 574 C CA . LYS A 1 79 ? -17.030 47.212 42.221 1.00 45.12 79 LYS A CA 1
ATOM 575 C C . LYS A 1 79 ? -16.369 48.480 41.677 1.00 45.12 79 LYS A C 1
ATOM 577 O O . LYS A 1 79 ? -15.898 49.300 42.455 1.00 45.12 79 LYS A O 1
ATOM 582 N N . GLY A 1 80 ? -16.373 48.646 40.360 1.00 42.84 80 GLY A N 1
ATOM 583 C CA . GLY A 1 80 ? -15.945 49.867 39.685 1.00 42.84 80 GLY A CA 1
ATOM 584 C C . GLY A 1 80 ? -16.627 49.951 38.329 1.00 42.84 80 GLY A C 1
ATOM 585 O O . GLY A 1 80 ? -16.259 49.237 37.401 1.00 42.84 80 GLY A O 1
ATOM 586 N N . ALA A 1 81 ? -17.668 50.777 38.245 1.00 46.25 81 ALA A N 1
ATOM 587 C CA . ALA A 1 81 ? -18.372 51.087 37.012 1.00 46.25 81 ALA A CA 1
ATOM 588 C C . ALA A 1 81 ? -17.482 51.988 36.144 1.00 46.25 81 ALA A C 1
ATOM 590 O O . ALA A 1 81 ? -17.429 53.197 36.333 1.00 46.25 81 ALA A O 1
ATOM 591 N N . GLY A 1 82 ? -16.762 51.374 35.209 1.00 44.19 82 GLY A N 1
ATOM 592 C CA . GLY A 1 82 ? -16.130 52.050 34.086 1.00 44.19 82 GLY A CA 1
ATOM 593 C C . GLY A 1 82 ? -16.610 51.379 32.810 1.00 44.19 82 GLY A C 1
ATOM 594 O O . GLY A 1 82 ? -16.439 50.172 32.641 1.00 44.19 82 GLY A O 1
ATOM 595 N N . THR A 1 83 ? -17.241 52.143 31.922 1.00 48.44 83 THR A N 1
ATOM 596 C CA . THR A 1 83 ? -17.569 51.743 30.551 1.00 48.44 83 THR A CA 1
ATOM 597 C C . THR A 1 83 ? -16.281 51.428 29.793 1.00 48.44 83 THR A C 1
ATOM 599 O O . THR A 1 83 ? -15.714 52.273 29.107 1.00 48.44 83 THR A O 1
ATOM 602 N N . MET A 1 84 ? -15.788 50.199 29.942 1.00 44.81 84 MET A N 1
ATOM 603 C CA . MET A 1 84 ? -14.738 49.646 29.101 1.00 44.81 84 MET A CA 1
ATOM 604 C C . MET A 1 84 ? -15.353 49.305 27.749 1.00 44.81 84 MET A C 1
ATOM 606 O O . MET A 1 84 ? -16.067 48.311 27.602 1.00 44.81 84 MET A O 1
ATOM 610 N N . THR A 1 85 ? -15.035 50.101 26.735 1.00 48.66 85 THR A N 1
ATOM 611 C CA . THR A 1 85 ? -15.076 49.641 25.350 1.00 48.66 85 THR A CA 1
ATOM 612 C C . THR A 1 85 ? -14.184 48.402 25.256 1.00 48.66 85 THR A C 1
ATOM 614 O O . THR A 1 85 ? -12.960 48.518 25.196 1.00 48.66 85 THR A O 1
ATOM 617 N N . ARG A 1 86 ? -14.783 47.202 25.292 1.00 49.31 86 ARG A N 1
ATOM 618 C CA . ARG A 1 86 ? -14.112 45.943 24.940 1.00 49.31 86 ARG A CA 1
ATOM 619 C C . ARG A 1 86 ? -13.765 46.012 23.459 1.00 49.31 86 ARG A C 1
ATOM 621 O O . ARG A 1 86 ? -14.462 45.452 22.617 1.00 49.31 86 ARG A O 1
ATOM 628 N N . THR A 1 87 ? -12.670 46.682 23.126 1.00 53.94 87 THR A N 1
ATOM 629 C CA . THR A 1 87 ? -11.925 46.324 21.931 1.00 53.94 87 THR A CA 1
ATOM 630 C C . THR A 1 87 ? -11.456 44.899 22.194 1.00 53.94 87 THR A C 1
ATOM 632 O O . THR A 1 87 ? -10.609 44.647 23.039 1.00 53.94 87 THR A O 1
ATOM 635 N N . ASN A 1 88 ? -12.143 43.927 21.599 1.00 54.34 88 ASN A N 1
ATOM 636 C CA . ASN A 1 88 ? -11.706 42.542 21.580 1.00 54.34 88 ASN A CA 1
ATOM 637 C C . ASN A 1 88 ? -10.641 42.482 20.483 1.00 54.34 88 ASN A C 1
ATOM 639 O O . ASN A 1 88 ? -11.027 42.425 19.309 1.00 54.34 88 ASN A O 1
ATOM 643 N N . PRO A 1 89 ? -9.328 42.591 20.787 1.00 55.81 89 PRO A N 1
ATOM 644 C CA . PRO A 1 89 ? -8.336 42.385 19.757 1.00 55.81 89 PRO A CA 1
ATOM 645 C C . PRO A 1 89 ? -8.537 40.946 19.308 1.00 55.81 89 PRO A C 1
ATOM 647 O O . PRO A 1 89 ? -8.287 40.008 20.065 1.00 55.81 89 PRO A O 1
ATOM 650 N N . LYS A 1 90 ? -9.038 40.767 18.084 1.00 57.97 90 LYS A N 1
ATOM 651 C CA . LYS A 1 90 ? -8.992 39.491 17.383 1.00 57.97 90 LYS A CA 1
ATOM 652 C C . LYS A 1 90 ? -7.510 39.163 17.212 1.00 57.97 90 LYS A C 1
ATOM 654 O O . LYS A 1 90 ? -6.935 39.420 16.159 1.00 57.97 90 LYS A O 1
ATOM 659 N N . ARG A 1 91 ? -6.866 38.659 18.270 1.00 57.25 91 ARG A N 1
ATOM 660 C CA . ARG A 1 91 ? -5.592 37.963 18.181 1.00 57.25 91 ARG A CA 1
ATOM 661 C C . ARG A 1 91 ? -5.900 36.803 17.253 1.00 57.25 91 ARG A C 1
ATOM 663 O O . ARG A 1 91 ? -6.550 35.844 17.655 1.00 57.25 91 ARG A O 1
ATOM 670 N N . ARG A 1 92 ? -5.549 36.959 15.976 1.00 59.00 92 ARG A N 1
ATOM 671 C CA . ARG A 1 92 ? -5.459 35.840 15.050 1.00 59.00 92 ARG A CA 1
ATOM 672 C C . ARG A 1 92 ? -4.420 34.935 15.688 1.00 59.00 92 ARG A C 1
ATOM 674 O O . ARG A 1 92 ? -3.238 35.259 15.641 1.00 59.00 92 ARG A O 1
ATOM 681 N N . ALA A 1 93 ? -4.874 33.913 16.409 1.00 62.81 93 ALA A N 1
ATOM 682 C CA . ALA A 1 93 ? -3.982 32.878 16.884 1.00 62.81 93 ALA A CA 1
ATOM 683 C C . ALA A 1 93 ? -3.231 32.394 15.646 1.00 62.81 93 ALA A C 1
ATOM 685 O O . ALA A 1 93 ? -3.856 32.038 14.643 1.00 62.81 93 ALA A O 1
ATOM 686 N N . THR A 1 94 ? -1.907 32.498 15.675 1.00 69.31 94 THR A N 1
ATOM 687 C CA . THR A 1 94 ? -1.084 31.810 14.691 1.00 69.31 94 THR A CA 1
ATOM 688 C C . THR A 1 94 ? -1.505 30.344 14.734 1.00 69.31 94 THR A C 1
ATOM 690 O O . THR A 1 94 ? -1.657 29.813 15.841 1.00 69.31 94 THR A O 1
ATOM 693 N N . PRO A 1 95 ? -1.776 29.710 13.579 1.00 79.62 95 PRO A N 1
ATOM 694 C CA . PRO A 1 95 ? -2.021 28.279 13.546 1.00 79.62 95 PRO A CA 1
ATOM 695 C C . PRO A 1 95 ? -0.931 27.580 14.353 1.00 79.62 95 PRO A C 1
ATOM 697 O O . PRO A 1 95 ? 0.244 27.925 14.219 1.00 79.62 95 PRO A O 1
ATOM 700 N N . LEU A 1 96 ? -1.335 26.680 15.246 1.00 77.12 96 LEU A N 1
ATOM 701 C CA . LEU A 1 96 ? -0.379 25.887 16.002 1.00 77.12 96 LEU A CA 1
ATOM 702 C C . LEU A 1 96 ? 0.455 25.095 14.996 1.00 77.12 96 LEU A C 1
ATOM 704 O O . LEU A 1 96 ? -0.099 24.326 14.210 1.00 77.12 96 LEU A O 1
ATOM 708 N N . ASP A 1 97 ? 1.767 25.302 15.016 1.00 84.81 97 ASP A N 1
ATOM 709 C CA . ASP A 1 97 ? 2.688 24.419 14.317 1.00 84.81 97 ASP A CA 1
ATOM 710 C C . ASP A 1 97 ? 2.865 23.168 15.177 1.00 84.81 97 ASP A C 1
ATOM 712 O O . ASP A 1 97 ? 3.608 23.146 16.159 1.00 84.81 97 ASP A O 1
ATOM 716 N N . VAL A 1 98 ? 2.091 22.140 14.836 1.00 82.25 98 VAL A N 1
ATOM 717 C CA . VAL A 1 98 ? 2.075 20.872 15.564 1.00 82.25 98 VAL A CA 1
ATOM 718 C C . VAL A 1 98 ? 3.445 20.196 15.498 1.00 82.25 98 VAL A C 1
ATOM 720 O O . VAL A 1 98 ? 3.856 19.592 16.482 1.00 82.25 98 VAL A O 1
ATOM 723 N N . ASN A 1 99 ? 4.180 20.328 14.390 1.00 83.12 99 ASN A N 1
ATOM 724 C CA . ASN A 1 99 ? 5.493 19.700 14.258 1.00 83.12 99 ASN A CA 1
ATOM 725 C C . ASN A 1 99 ? 6.514 20.379 15.168 1.00 83.12 99 ASN A C 1
ATOM 727 O O . ASN A 1 99 ? 7.169 19.683 15.939 1.00 83.12 99 ASN A O 1
ATOM 731 N N . ALA A 1 100 ? 6.568 21.716 15.162 1.00 81.69 100 ALA A N 1
ATOM 732 C CA . ALA A 1 100 ? 7.438 22.466 16.070 1.00 81.69 100 ALA A CA 1
ATOM 733 C C . ALA A 1 100 ? 7.134 22.144 17.547 1.00 81.69 100 ALA A C 1
ATOM 735 O O . ALA A 1 100 ? 8.042 21.920 18.343 1.00 81.69 100 ALA A O 1
ATOM 736 N N . PHE A 1 101 ? 5.850 22.026 17.907 1.00 79.75 101 PHE A N 1
ATOM 737 C CA . PHE A 1 101 ? 5.438 21.644 19.261 1.00 79.75 101 PHE A CA 1
ATOM 738 C C . PHE A 1 101 ? 5.862 20.213 19.646 1.00 79.75 101 PHE A C 1
ATOM 740 O O . PHE A 1 101 ? 6.276 19.967 20.778 1.00 79.75 101 PHE A O 1
ATOM 747 N N . LEU A 1 102 ? 5.760 19.253 18.721 1.00 84.00 102 LEU A N 1
ATOM 748 C CA . LEU A 1 102 ? 6.151 17.862 18.971 1.00 84.00 102 LEU A CA 1
ATOM 749 C C . LEU A 1 102 ? 7.675 17.673 19.011 1.00 84.00 102 LEU A C 1
ATOM 751 O O . LEU A 1 102 ? 8.151 16.781 19.711 1.00 84.00 102 LEU A O 1
ATOM 755 N N . GLU A 1 103 ? 8.442 18.495 18.292 1.00 79.75 103 GLU A N 1
ATOM 756 C CA . GLU A 1 103 ? 9.912 18.496 18.344 1.00 79.75 103 GLU A CA 1
ATOM 757 C C . GLU A 1 103 ? 10.442 18.949 19.711 1.00 79.75 103 GLU A C 1
ATOM 759 O O . GLU A 1 103 ? 11.405 18.376 20.222 1.00 79.75 103 GLU A O 1
ATOM 764 N N . GLU A 1 104 ? 9.772 19.907 20.356 1.00 80.69 104 GLU A N 1
ATOM 765 C CA . GLU A 1 104 ? 10.105 20.360 21.713 1.00 80.69 104 GLU A CA 1
ATOM 766 C C . GLU A 1 104 ? 9.765 19.318 22.799 1.00 80.69 104 GLU A C 1
ATOM 768 O O . GLU A 1 104 ? 10.289 19.383 23.914 1.00 80.69 104 GLU A O 1
ATOM 773 N N . MET A 1 105 ? 8.913 18.330 22.491 1.00 79.38 105 MET A N 1
ATOM 774 C CA . MET A 1 105 ? 8.470 17.291 23.427 1.00 79.38 105 MET A CA 1
ATOM 775 C C . MET A 1 105 ? 8.586 15.882 22.813 1.00 79.38 105 MET A C 1
ATOM 777 O O . MET A 1 105 ? 7.585 15.327 22.350 1.00 79.38 105 MET A O 1
ATOM 781 N N . PRO A 1 106 ? 9.765 15.228 22.882 1.00 70.19 106 PRO A N 1
ATOM 782 C CA . PRO A 1 106 ? 9.992 13.919 22.257 1.00 70.19 106 PRO A CA 1
ATOM 783 C C . PRO A 1 106 ? 9.025 12.815 22.719 1.00 70.19 106 PRO A C 1
ATOM 785 O O . PRO A 1 106 ? 8.608 11.972 21.926 1.00 70.19 106 PRO A O 1
ATOM 788 N N . SER A 1 107 ? 8.611 12.832 23.992 1.00 81.88 107 SER A N 1
ATOM 789 C CA . SER A 1 107 ? 7.578 11.923 24.514 1.00 81.88 107 SER A CA 1
ATOM 790 C C . SER A 1 107 ? 6.191 12.201 23.923 1.00 81.88 107 SER A C 1
ATOM 792 O O . SER A 1 107 ? 5.414 11.272 23.708 1.00 81.88 107 SER A O 1
ATOM 794 N N . GLY A 1 108 ? 5.896 13.466 23.614 1.00 83.62 108 GLY A N 1
ATOM 795 C CA . GLY A 1 108 ? 4.685 13.885 22.916 1.00 83.62 108 GLY A CA 1
ATOM 796 C C . GLY A 1 108 ? 4.651 13.362 21.487 1.00 83.62 108 GLY A C 1
ATOM 797 O O . GLY A 1 108 ? 3.603 12.904 21.038 1.00 83.62 108 GLY A O 1
ATOM 798 N N . ARG A 1 109 ? 5.800 13.336 20.799 1.00 86.00 109 ARG A N 1
ATOM 799 C CA . ARG A 1 109 ? 5.885 12.796 19.439 1.00 86.00 109 ARG A CA 1
ATOM 800 C C . ARG A 1 109 ? 5.552 11.309 19.375 1.00 86.00 109 ARG A C 1
ATOM 802 O O . ARG A 1 109 ? 4.723 10.926 18.561 1.00 86.00 109 ARG A O 1
ATOM 809 N N . ALA A 1 110 ? 6.129 10.494 20.255 1.00 84.38 110 ALA A N 1
ATOM 810 C CA . ALA A 1 110 ? 5.832 9.061 20.296 1.00 84.38 110 ALA A CA 1
ATOM 811 C C . ALA A 1 110 ? 4.355 8.778 20.626 1.00 84.38 110 ALA A C 1
ATOM 813 O O . ALA A 1 110 ? 3.743 7.903 20.021 1.00 84.38 110 ALA A O 1
ATOM 814 N N . ALA A 1 111 ? 3.765 9.535 21.557 1.00 83.81 111 ALA A N 1
ATOM 815 C CA . ALA A 1 111 ? 2.346 9.409 21.886 1.00 83.81 111 ALA A CA 1
ATOM 816 C C . ALA A 1 111 ? 1.433 9.854 20.730 1.00 83.81 111 ALA A C 1
ATOM 818 O O . ALA A 1 111 ? 0.394 9.240 20.497 1.00 83.81 111 ALA A O 1
ATOM 819 N N . TYR A 1 112 ? 1.823 10.905 20.006 1.00 86.56 112 TYR A N 1
ATOM 820 C CA . TYR A 1 112 ? 1.109 11.383 18.827 1.00 86.56 112 TYR A CA 1
ATOM 821 C C . TYR A 1 112 ? 1.174 10.376 17.679 1.00 86.56 112 TYR A C 1
ATOM 823 O O . TYR A 1 112 ? 0.136 10.038 17.120 1.00 86.56 112 TYR A O 1
ATOM 831 N N . ASP A 1 113 ? 2.362 9.848 17.380 1.00 87.44 113 ASP A N 1
ATOM 832 C CA . ASP A 1 113 ? 2.552 8.836 16.340 1.00 87.44 113 ASP A CA 1
ATOM 833 C C . ASP A 1 113 ? 1.732 7.569 16.677 1.00 87.44 113 ASP A C 1
ATOM 835 O O . ASP A 1 113 ? 0.948 7.111 15.852 1.00 87.44 113 ASP A O 1
ATOM 839 N N . ALA A 1 114 ? 1.769 7.091 17.928 1.00 85.50 114 ALA A N 1
ATOM 840 C CA . ALA A 1 114 ? 0.940 5.961 18.363 1.00 85.50 114 ALA A CA 1
ATOM 841 C C . ALA A 1 114 ? -0.573 6.235 18.262 1.00 85.50 114 ALA A C 1
ATOM 843 O O . ALA A 1 114 ? -1.359 5.320 18.021 1.00 85.50 114 ALA A O 1
ATOM 844 N N . PHE A 1 115 ? -1.006 7.482 18.462 1.00 87.31 115 PHE A N 1
ATOM 845 C CA . PHE A 1 115 ? -2.403 7.867 18.268 1.00 87.31 115 PHE A CA 1
ATOM 846 C C . PHE A 1 115 ? -2.796 7.861 16.785 1.00 87.31 115 PHE A C 1
ATOM 848 O O . PHE A 1 115 ? -3.890 7.406 16.450 1.00 87.31 115 PHE A O 1
ATOM 855 N N . LEU A 1 116 ? -1.907 8.315 15.896 1.00 89.50 116 LEU A N 1
ATOM 856 C CA . LEU A 1 116 ? -2.125 8.231 14.452 1.00 89.50 116 LEU A CA 1
ATOM 857 C C . LEU A 1 116 ? -2.226 6.777 13.980 1.00 89.50 116 LEU A C 1
ATOM 859 O O . LEU A 1 116 ? -3.147 6.465 13.232 1.00 89.50 116 LEU A O 1
ATOM 863 N N . ASP A 1 117 ? -1.391 5.874 14.499 1.00 88.75 117 ASP A N 1
ATOM 864 C CA . ASP A 1 117 ? -1.463 4.443 14.167 1.00 88.75 117 ASP A CA 1
ATOM 865 C C . ASP A 1 117 ? -2.850 3.842 14.481 1.00 88.75 117 ASP A C 1
ATOM 867 O O . ASP A 1 117 ? -3.366 2.996 13.745 1.00 88.75 117 ASP A O 1
ATOM 871 N N . VAL A 1 118 ? -3.493 4.292 15.567 1.00 89.44 118 VAL A N 1
ATOM 872 C CA . VAL A 1 118 ? -4.856 3.866 15.927 1.00 89.44 118 VAL A CA 1
ATOM 873 C C . VAL A 1 118 ? -5.891 4.395 14.932 1.00 89.44 118 VAL A C 1
ATOM 875 O O . VAL A 1 118 ? -6.803 3.653 14.556 1.00 89.44 118 VAL A O 1
ATOM 878 N N . LEU A 1 119 ? -5.758 5.649 14.490 1.00 91.25 119 LEU A N 1
ATOM 879 C CA . LEU A 1 119 ? -6.641 6.239 13.477 1.00 91.25 119 LEU A CA 1
ATOM 880 C C . LEU A 1 119 ? -6.495 5.539 12.122 1.00 91.25 119 LEU A C 1
ATOM 882 O O . LEU A 1 119 ? -7.501 5.253 11.466 1.00 91.25 119 LEU A O 1
ATOM 886 N N . ASP A 1 120 ? -5.266 5.218 11.730 1.00 91.62 120 ASP A N 1
ATOM 887 C CA . ASP A 1 120 ? -4.972 4.524 10.479 1.00 91.62 120 ASP A CA 1
ATOM 888 C C . ASP A 1 120 ? -5.543 3.100 10.499 1.00 91.62 120 ASP A C 1
ATOM 890 O O . ASP A 1 120 ? -6.216 2.682 9.553 1.00 91.62 120 ASP A O 1
ATOM 894 N N . ALA A 1 121 ? -5.389 2.377 11.613 1.00 91.94 121 ALA A N 1
ATOM 895 C CA . ALA A 1 121 ? -6.006 1.063 11.790 1.00 91.94 121 ALA A CA 1
ATOM 896 C C . ALA A 1 121 ? -7.545 1.124 11.729 1.00 91.94 121 ALA A C 1
ATOM 898 O O . ALA A 1 121 ? -8.179 0.257 11.123 1.00 91.94 121 ALA A O 1
ATOM 899 N N . GLY A 1 122 ? -8.156 2.149 12.330 1.00 94.50 122 GLY A N 1
ATOM 900 C CA . GLY A 1 122 ? -9.600 2.381 12.252 1.00 94.50 122 GLY A CA 1
ATOM 901 C C . GLY A 1 122 ? -10.080 2.648 10.824 1.00 94.50 122 GLY A C 1
ATOM 902 O O . GLY A 1 122 ? -11.078 2.072 10.379 1.00 94.50 122 GLY A O 1
ATOM 903 N N . THR A 1 123 ? -9.327 3.464 10.084 1.00 94.75 123 THR A N 1
ATOM 904 C CA . THR A 1 123 ? -9.592 3.783 8.675 1.00 94.75 123 THR A CA 1
ATOM 905 C C . THR A 1 123 ? -9.515 2.530 7.807 1.00 94.75 123 THR A C 1
ATOM 907 O O . THR A 1 123 ? -10.457 2.250 7.068 1.00 94.75 123 THR A O 1
ATOM 910 N N . LEU A 1 124 ? -8.474 1.708 7.983 1.00 94.44 124 LEU A N 1
ATOM 911 C CA . LEU A 1 124 ? -8.315 0.423 7.296 1.00 94.44 124 LEU A CA 1
ATOM 912 C C . LEU A 1 124 ? -9.525 -0.497 7.514 1.00 94.44 124 LEU A C 1
ATOM 914 O O . LEU A 1 124 ? -10.060 -1.067 6.563 1.00 94.44 124 LEU A O 1
ATOM 918 N N . VAL A 1 125 ? -9.979 -0.647 8.763 1.00 95.81 125 VAL A N 1
ATOM 919 C CA . VAL A 1 125 ? -11.143 -1.487 9.095 1.00 95.81 125 VAL A CA 1
ATOM 9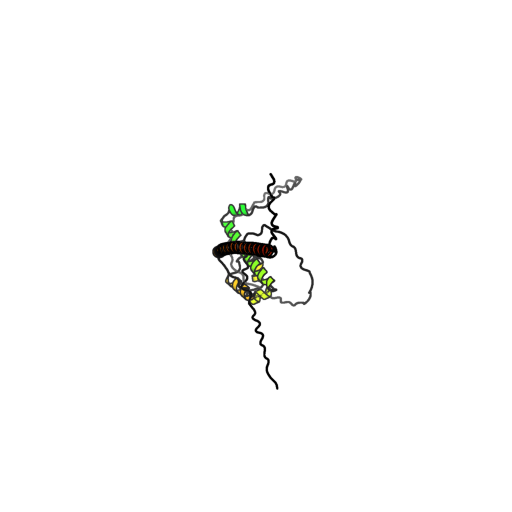20 C C . VAL A 1 125 ? -12.401 -0.979 8.393 1.00 95.81 125 VAL A C 1
ATOM 922 O O . VAL A 1 125 ? -13.149 -1.773 7.814 1.00 95.81 125 VAL A O 1
ATOM 925 N N . ARG A 1 126 ? -12.624 0.339 8.410 1.00 96.19 126 ARG A N 1
ATOM 926 C CA . ARG A 1 126 ? -13.768 0.967 7.746 1.00 96.19 126 ARG A CA 1
ATOM 927 C C . ARG A 1 126 ? -13.729 0.747 6.237 1.00 96.19 126 ARG A C 1
ATOM 929 O O . ARG A 1 126 ? -14.744 0.351 5.670 1.00 96.19 126 ARG A O 1
ATOM 936 N N . GLU A 1 127 ? -12.584 0.981 5.603 1.00 95.44 127 GLU A N 1
ATOM 937 C CA . GLU A 1 127 ? -12.399 0.799 4.162 1.00 95.44 127 GLU A CA 1
ATOM 938 C C . GLU A 1 127 ? -12.668 -0.644 3.750 1.00 95.44 127 GLU A C 1
ATOM 940 O O . GLU A 1 127 ? -13.477 -0.883 2.850 1.00 95.44 127 GLU A O 1
ATOM 945 N N . LEU A 1 128 ? -12.081 -1.600 4.478 1.00 95.25 128 LEU A N 1
ATOM 946 C CA . LEU A 1 128 ? -12.301 -3.025 4.265 1.00 95.25 128 LEU A CA 1
ATOM 947 C C . LEU A 1 128 ? -13.791 -3.362 4.354 1.00 95.25 128 LEU A C 1
ATOM 949 O O . LEU A 1 128 ? -14.359 -3.978 3.455 1.00 95.25 128 LEU A O 1
ATOM 953 N N . ARG A 1 129 ? -14.461 -2.897 5.412 1.00 96.75 129 ARG A N 1
ATOM 954 C CA . ARG A 1 129 ? -15.893 -3.125 5.608 1.00 96.75 129 ARG A CA 1
ATOM 955 C C . ARG A 1 129 ? -16.725 -2.569 4.450 1.00 96.75 129 ARG A C 1
ATOM 957 O O . ARG A 1 129 ? -17.614 -3.257 3.948 1.00 96.75 129 ARG A O 1
ATOM 964 N N . THR A 1 130 ? -16.471 -1.323 4.047 1.00 96.62 130 THR A N 1
ATOM 965 C CA . THR A 1 130 ? -17.240 -0.651 2.990 1.00 96.62 130 THR A CA 1
ATOM 966 C C . THR A 1 130 ? -16.984 -1.245 1.615 1.00 96.62 130 THR A C 1
ATOM 968 O O . THR A 1 130 ? -17.925 -1.367 0.836 1.00 96.62 130 THR A O 1
ATOM 971 N N . HIS A 1 131 ? -15.751 -1.672 1.341 1.00 95.94 131 HIS A N 1
ATOM 972 C CA . HIS A 1 131 ? -15.388 -2.352 0.102 1.00 95.94 131 HIS A CA 1
ATOM 973 C C . HIS A 1 131 ? -16.198 -3.644 -0.076 1.00 95.94 131 HIS A C 1
ATOM 975 O O . HIS A 1 131 ? -16.655 -3.950 -1.173 1.00 95.94 131 HIS A O 1
ATOM 981 N N . HIS A 1 132 ? -16.458 -4.354 1.025 1.00 96.00 132 HIS A N 1
ATOM 982 C CA . HIS A 1 132 ? -17.273 -5.571 1.047 1.00 96.00 132 HIS A CA 1
ATOM 983 C C . HIS A 1 132 ? -18.778 -5.326 1.242 1.00 96.00 132 HIS A C 1
ATOM 985 O O . HIS A 1 132 ? -19.542 -6.275 1.419 1.00 96.00 132 HIS A O 1
ATOM 991 N N . GLY A 1 133 ? -19.234 -4.068 1.230 1.00 96.56 133 GLY A N 1
ATOM 992 C CA . GLY A 1 133 ? -20.655 -3.728 1.374 1.00 96.56 133 GLY A CA 1
ATOM 993 C C . GLY A 1 133 ? -21.270 -4.152 2.714 1.00 96.56 133 GLY A C 1
ATOM 994 O O . GLY A 1 133 ? -22.481 -4.355 2.811 1.00 96.56 133 GLY A O 1
ATOM 995 N N . LEU A 1 134 ? -20.453 -4.321 3.757 1.00 96.94 134 LEU A N 1
ATOM 996 C CA . LEU A 1 134 ? -20.912 -4.787 5.061 1.00 96.94 134 LEU A CA 1
ATOM 997 C C . LEU A 1 134 ? -21.381 -3.617 5.934 1.00 96.94 134 LEU A C 1
ATOM 999 O O . LEU A 1 134 ? -20.757 -2.552 6.006 1.00 96.94 134 LEU A O 1
ATOM 1003 N N . THR A 1 135 ? -22.469 -3.830 6.672 1.00 97.88 135 THR A N 1
ATOM 1004 C CA . THR A 1 135 ? -22.830 -2.936 7.776 1.00 97.88 135 THR A CA 1
ATOM 1005 C C . THR A 1 135 ? -21.910 -3.191 8.965 1.00 97.88 135 THR A C 1
ATOM 1007 O O . THR A 1 135 ? -21.330 -4.269 9.113 1.00 97.88 135 THR A O 1
ATOM 1010 N N . GLN A 1 136 ? -21.786 -2.199 9.842 1.00 97.75 136 GLN A N 1
ATOM 1011 C CA . GLN A 1 136 ? -20.978 -2.328 11.051 1.00 97.75 136 GLN A CA 1
ATOM 1012 C C . GLN A 1 136 ? -21.505 -3.441 11.970 1.00 97.75 136 GLN A C 1
ATOM 1014 O O . GLN A 1 136 ? -20.723 -4.228 12.486 1.00 97.75 136 GLN A O 1
ATOM 1019 N N . ALA A 1 137 ? -22.828 -3.564 12.120 1.00 97.88 137 ALA A N 1
ATOM 1020 C CA . ALA A 1 137 ? -23.433 -4.649 12.895 1.00 97.88 137 ALA A CA 1
ATOM 1021 C C . ALA A 1 137 ? -23.063 -6.026 12.322 1.00 97.88 137 ALA A C 1
ATOM 1023 O O . ALA A 1 137 ? -22.567 -6.883 13.045 1.00 97.88 137 ALA A O 1
ATOM 1024 N N . ARG A 1 138 ? -23.185 -6.196 10.999 1.00 97.75 138 ARG A N 1
ATOM 1025 C CA . ARG A 1 138 ? -22.867 -7.464 10.335 1.00 97.75 138 ARG A CA 1
ATOM 1026 C C . ARG A 1 138 ? -21.393 -7.842 10.477 1.00 97.75 138 ARG A C 1
ATOM 1028 O O . ARG A 1 138 ? -21.093 -8.997 10.761 1.00 97.75 138 ARG A O 1
ATOM 1035 N N . LEU A 1 139 ? -20.475 -6.889 10.304 1.00 97.94 139 LEU A N 1
ATOM 1036 C CA . LEU A 1 139 ? -19.050 -7.158 10.504 1.00 97.94 139 LEU A CA 1
ATOM 1037 C C . LEU A 1 139 ? -18.742 -7.495 11.968 1.00 97.94 139 LEU A C 1
ATOM 1039 O O . LEU A 1 139 ? -17.960 -8.407 12.225 1.00 97.94 139 LEU A O 1
ATOM 1043 N N . ALA A 1 140 ? -19.355 -6.793 12.923 1.00 97.81 140 ALA A N 1
ATOM 1044 C CA . ALA A 1 140 ? -19.158 -7.063 14.342 1.00 97.81 140 ALA A CA 1
ATOM 1045 C C . ALA A 1 140 ? -19.582 -8.493 14.713 1.00 97.81 140 ALA A C 1
ATOM 1047 O O . ALA A 1 140 ? -18.799 -9.211 15.340 1.00 97.81 140 ALA A O 1
ATOM 1048 N N . ASP A 1 141 ? -20.754 -8.925 14.239 1.00 97.81 141 ASP A N 1
ATOM 1049 C CA . ASP A 1 141 ? -21.263 -10.284 14.439 1.00 97.81 141 ASP A CA 1
ATOM 1050 C C . ASP A 1 141 ? -20.306 -11.329 13.845 1.00 97.81 141 ASP A C 1
ATOM 1052 O O . ASP A 1 141 ? -19.918 -12.283 14.519 1.00 97.81 141 ASP A O 1
ATOM 1056 N N . MET A 1 142 ? -19.852 -11.119 12.604 1.00 97.25 142 MET A N 1
ATOM 1057 C CA . MET A 1 142 ? -18.930 -12.033 11.918 1.00 97.25 142 MET A CA 1
ATOM 1058 C C . MET A 1 142 ? -17.539 -12.085 12.570 1.00 97.25 142 MET A C 1
ATOM 1060 O O . MET A 1 142 ? -16.910 -13.142 12.604 1.00 97.25 142 MET A O 1
ATOM 1064 N N . ALA A 1 143 ? -17.046 -10.960 13.089 1.00 96.25 143 ALA A N 1
ATOM 1065 C CA . ALA A 1 143 ? -15.747 -10.873 13.753 1.00 96.25 143 ALA A CA 1
ATOM 1066 C C . ALA A 1 143 ? -15.794 -11.313 15.230 1.00 96.25 143 ALA A C 1
ATOM 1068 O O . ALA A 1 143 ? -14.741 -11.441 15.864 1.00 96.25 143 ALA A O 1
ATOM 1069 N N . GLY A 1 144 ? -16.983 -11.555 15.794 1.00 96.62 144 GLY A N 1
ATOM 1070 C CA . GLY A 1 144 ? -17.162 -11.901 17.204 1.00 96.62 144 GLY A CA 1
ATOM 1071 C C . GLY A 1 144 ? -16.789 -10.748 18.141 1.00 96.62 144 GLY A C 1
ATOM 1072 O O . GLY A 1 144 ? -16.028 -10.937 19.094 1.00 96.62 144 GLY A O 1
ATOM 1073 N N . THR A 1 145 ? -17.264 -9.542 17.831 1.00 96.31 145 THR A N 1
ATOM 1074 C CA . THR A 1 145 ? -17.141 -8.328 18.655 1.00 96.31 145 THR A CA 1
ATOM 1075 C C . THR A 1 145 ? -18.491 -7.608 18.721 1.00 96.31 145 THR A C 1
ATOM 1077 O O . THR A 1 145 ? -19.456 -8.021 18.089 1.00 96.31 145 THR A O 1
ATOM 1080 N N . THR A 1 146 ? -18.595 -6.528 19.494 1.00 96.75 146 THR A N 1
ATOM 1081 C CA . THR A 1 146 ? -19.822 -5.722 19.544 1.00 96.75 146 THR A CA 1
ATOM 1082 C C . THR A 1 146 ? -19.798 -4.621 18.486 1.00 96.75 146 THR A C 1
ATOM 1084 O O . THR A 1 146 ? -18.736 -4.093 18.145 1.00 96.75 146 THR A O 1
ATOM 1087 N N . GLN A 1 147 ? -20.976 -4.221 17.995 1.00 97.19 147 GLN A N 1
ATOM 1088 C CA . GLN A 1 147 ? -21.094 -3.084 17.077 1.00 97.19 147 GLN A CA 1
ATOM 1089 C C . GLN A 1 147 ? -20.499 -1.806 17.690 1.00 97.19 147 GLN A C 1
ATOM 1091 O O . GLN A 1 147 ? -19.805 -1.071 16.992 1.00 97.19 147 GLN A O 1
ATOM 1096 N N . SER A 1 148 ? -20.734 -1.548 18.983 1.00 95.81 148 SER A N 1
ATOM 1097 C CA . SER A 1 148 ? -20.190 -0.379 19.687 1.00 95.81 148 SER A CA 1
ATOM 1098 C C . SER A 1 148 ? -18.663 -0.380 19.711 1.00 95.81 148 SER A C 1
ATOM 1100 O O . SER A 1 148 ? -18.062 0.630 19.363 1.00 95.81 148 SER A O 1
ATOM 1102 N N . HIS A 1 149 ? -18.036 -1.517 20.024 1.00 95.19 149 HIS A N 1
ATOM 1103 C CA . HIS A 1 149 ? -16.578 -1.630 20.019 1.00 95.19 149 HIS A CA 1
ATOM 1104 C C . HIS A 1 149 ? -16.005 -1.457 18.606 1.00 95.19 149 HIS A C 1
ATOM 1106 O O . HIS A 1 149 ? -15.031 -0.734 18.418 1.00 95.19 149 HIS A O 1
ATOM 1112 N N . LEU A 1 150 ? -16.653 -2.034 17.587 1.00 96.31 150 LEU A N 1
ATOM 1113 C CA . LEU A 1 150 ? -16.274 -1.792 16.193 1.00 96.31 150 LEU A CA 1
ATOM 1114 C C . LEU A 1 150 ? -16.424 -0.308 15.806 1.00 96.31 150 LEU A C 1
ATOM 1116 O O . LEU A 1 150 ? -15.608 0.215 15.055 1.00 96.31 150 LEU A O 1
ATOM 1120 N N . SER A 1 151 ? -17.419 0.389 16.367 1.00 96.25 151 SER A N 1
ATOM 1121 C CA . SER A 1 151 ? -17.607 1.832 16.173 1.00 96.25 151 SER A CA 1
ATOM 1122 C C . SER A 1 151 ? -16.433 2.622 16.715 1.00 96.25 151 SER A C 1
ATOM 1124 O O . SER A 1 151 ? -15.929 3.508 16.037 1.00 96.25 151 SER A O 1
ATOM 1126 N N . GLU A 1 152 ? -16.019 2.321 17.942 1.00 94.75 152 GLU A N 1
ATOM 1127 C CA . GLU A 1 152 ? -14.905 3.003 18.598 1.00 94.75 152 GLU A CA 1
ATOM 1128 C C . GLU A 1 152 ? -13.601 2.807 17.827 1.00 94.75 152 GLU A C 1
ATOM 1130 O O . GLU A 1 152 ? -12.819 3.749 17.705 1.00 94.75 152 GLU A O 1
ATOM 1135 N N . ILE A 1 153 ? -13.407 1.616 17.254 1.00 95.19 153 ILE A N 1
ATOM 1136 C CA . ILE A 1 153 ? -12.267 1.301 16.390 1.00 95.19 153 ILE A CA 1
ATOM 1137 C C . ILE A 1 153 ? -12.315 2.131 15.106 1.00 95.19 153 ILE A C 1
ATOM 1139 O O . ILE A 1 153 ? -11.356 2.838 14.821 1.00 95.19 153 ILE A O 1
ATOM 1143 N N . GLU A 1 154 ? -13.422 2.102 14.353 1.00 95.81 154 GLU A N 1
ATOM 1144 C CA . GLU A 1 154 ? -13.533 2.835 13.077 1.00 95.81 154 GLU A CA 1
ATOM 1145 C C . GLU A 1 154 ? -13.410 4.361 13.236 1.00 95.81 154 GLU A C 1
ATOM 1147 O O . GLU A 1 154 ? -13.059 5.048 12.279 1.00 95.81 154 GLU A O 1
ATOM 1152 N N . HIS A 1 155 ? -13.703 4.903 14.422 1.00 93.25 155 HIS A N 1
ATOM 1153 C CA . HIS A 1 155 ? -13.579 6.335 14.717 1.00 93.25 155 HIS A CA 1
ATOM 1154 C C . HIS A 1 155 ? -12.296 6.694 15.485 1.00 93.25 155 HIS A C 1
ATOM 1156 O O . HIS A 1 155 ? -12.068 7.874 15.747 1.00 93.25 155 HIS A O 1
ATOM 1162 N N . GLY A 1 156 ? -11.492 5.704 15.891 1.00 88.94 156 GLY A N 1
ATOM 1163 C CA . GLY A 1 156 ? -10.305 5.894 16.732 1.00 88.94 156 GLY A CA 1
ATOM 1164 C C . GLY A 1 156 ? -10.588 6.574 18.076 1.00 88.94 156 GLY A C 1
ATOM 1165 O O . GLY A 1 156 ? -9.729 7.262 18.621 1.00 88.94 156 GLY A O 1
ATOM 1166 N N . THR A 1 157 ? -11.804 6.425 18.608 1.00 85.44 157 THR A N 1
ATOM 1167 C CA . THR A 1 157 ? -12.213 7.025 19.889 1.00 85.44 157 THR A CA 1
ATOM 1168 C C . THR A 1 157 ? -11.938 6.115 21.085 1.00 85.44 157 THR A C 1
ATOM 1170 O O . THR A 1 157 ? -12.035 6.555 22.234 1.00 85.44 157 THR A O 1
ATOM 1173 N N . GLY A 1 158 ? -11.582 4.851 20.833 1.00 78.50 158 GLY A N 1
ATOM 1174 C CA . GLY A 1 158 ? -11.166 3.904 21.861 1.00 78.50 158 GLY A CA 1
ATOM 1175 C C . GLY A 1 158 ? -9.851 4.322 22.527 1.00 78.50 158 GLY A C 1
ATOM 1176 O O . GLY A 1 158 ? -8.916 4.774 21.873 1.00 78.50 158 GLY A O 1
ATOM 1177 N N . LYS A 1 159 ? -9.748 4.130 23.849 1.00 73.06 159 LYS A N 1
ATOM 1178 C CA . LYS A 1 159 ? -8.494 4.371 24.599 1.00 73.06 159 LYS A CA 1
ATOM 1179 C C . LYS A 1 159 ? -7.362 3.424 24.191 1.00 73.06 159 LYS A C 1
ATOM 1181 O O . LYS A 1 159 ? -6.199 3.708 24.456 1.00 73.06 159 LYS A O 1
ATOM 1186 N N . GLN A 1 160 ? -7.723 2.273 23.636 1.00 77.56 160 GLN A N 1
ATOM 1187 C CA . GLN A 1 160 ? -6.818 1.235 23.170 1.00 77.56 160 GLN A CA 1
ATOM 1188 C C . GLN A 1 160 ? -7.195 0.935 21.720 1.00 77.56 160 GLN A C 1
ATOM 1190 O O . GLN A 1 160 ? -8.377 0.764 21.419 1.00 77.56 160 GLN A O 1
ATOM 1195 N N . GLY A 1 161 ? -6.203 0.915 20.828 1.00 84.56 161 GLY A N 1
ATOM 1196 C CA . GLY A 1 161 ? -6.411 0.515 19.439 1.00 84.56 161 GLY A CA 1
ATOM 1197 C C . GLY A 1 161 ? -6.851 -0.949 19.313 1.00 84.56 161 GLY A C 1
ATOM 1198 O O . GLY A 1 161 ? -6.779 -1.710 20.285 1.00 84.56 161 GLY A O 1
ATOM 1199 N N . PRO A 1 162 ? -7.298 -1.372 18.118 1.00 91.38 162 PRO A N 1
ATOM 1200 C CA . PRO A 1 162 ? -7.690 -2.756 17.888 1.00 91.38 162 PRO A CA 1
ATOM 1201 C C . PRO A 1 162 ? -6.503 -3.703 18.103 1.00 91.38 162 PRO A C 1
ATOM 1203 O O . PRO A 1 162 ? -5.374 -3.426 17.701 1.00 91.38 162 PRO A O 1
ATOM 1206 N N . THR A 1 163 ? -6.758 -4.860 18.715 1.00 92.44 163 THR A N 1
ATOM 1207 C CA . THR A 1 163 ? -5.723 -5.887 18.871 1.00 92.44 163 THR A CA 1
ATOM 1208 C C . THR A 1 163 ? -5.416 -6.558 17.532 1.00 92.44 163 THR A C 1
ATOM 1210 O O . THR A 1 163 ? -6.281 -6.670 16.661 1.00 92.44 163 THR A O 1
ATOM 1213 N N . VAL A 1 164 ? -4.199 -7.093 17.387 1.00 92.06 164 VAL A N 1
ATOM 1214 C CA . VAL A 1 164 ? -3.795 -7.874 16.199 1.00 92.06 164 VAL A CA 1
ATOM 1215 C C . VAL A 1 164 ? -4.746 -9.051 15.951 1.00 92.06 164 VAL A C 1
ATOM 1217 O O . VAL A 1 164 ? -5.088 -9.365 14.810 1.00 92.06 164 VAL A O 1
ATOM 1220 N N . GLU A 1 165 ? -5.220 -9.686 17.022 1.00 93.44 165 GLU A N 1
ATOM 1221 C CA . GLU A 1 165 ? -6.192 -10.774 16.944 1.00 93.44 165 GLU A CA 1
ATOM 1222 C C . GLU A 1 165 ? -7.542 -10.303 16.386 1.00 93.44 165 GLU A C 1
ATOM 1224 O O . GLU A 1 165 ? -8.121 -10.969 15.525 1.00 93.44 165 GLU A O 1
ATOM 1229 N N . LEU A 1 166 ? -8.043 -9.149 16.841 1.00 94.75 166 LEU A N 1
ATOM 1230 C CA . LEU A 1 166 ? -9.288 -8.579 16.335 1.00 94.75 166 LEU A CA 1
ATOM 1231 C C . LEU A 1 166 ? -9.162 -8.180 14.861 1.00 94.75 166 LEU A C 1
ATOM 1233 O O . LEU A 1 166 ? -10.030 -8.545 14.072 1.00 94.75 166 LEU A O 1
ATOM 1237 N N . LEU A 1 167 ? -8.063 -7.529 14.470 1.00 95.00 167 LEU A N 1
ATOM 1238 C CA . LEU A 1 167 ? -7.772 -7.220 13.065 1.00 95.00 167 LEU A CA 1
ATOM 1239 C C . LEU A 1 167 ? -7.744 -8.493 12.206 1.00 95.00 167 LEU A C 1
ATOM 1241 O O . LEU A 1 167 ? -8.356 -8.548 11.143 1.00 95.00 167 LEU A O 1
ATOM 1245 N N . SER A 1 168 ? -7.120 -9.563 12.701 1.00 94.38 168 SER A N 1
ATOM 1246 C CA . SER A 1 168 ? -7.085 -10.856 12.003 1.00 94.38 168 SER A CA 1
ATOM 1247 C C . SER A 1 168 ? -8.479 -11.475 11.834 1.00 94.38 168 SER A C 1
ATOM 1249 O O . SER A 1 168 ? -8.766 -12.095 10.808 1.00 94.38 168 SER A O 1
ATOM 1251 N N . ARG A 1 169 ? -9.362 -11.342 12.835 1.00 95.19 169 ARG A N 1
ATOM 1252 C CA . ARG A 1 169 ? -10.761 -11.797 12.743 1.00 95.19 169 ARG A CA 1
ATOM 1253 C C . ARG A 1 169 ? -11.568 -10.958 11.757 1.00 95.19 169 ARG A C 1
ATOM 1255 O O . ARG A 1 169 ? -12.262 -11.541 10.932 1.00 95.19 169 ARG A O 1
ATOM 1262 N N . ILE A 1 170 ? -11.424 -9.634 11.797 1.00 96.00 170 ILE A N 1
ATOM 1263 C CA . ILE A 1 170 ? -12.061 -8.705 10.854 1.00 96.00 170 ILE A CA 1
ATOM 1264 C C . ILE A 1 170 ? -11.643 -9.025 9.416 1.00 96.00 170 ILE A C 1
ATOM 1266 O O . ILE A 1 170 ? -12.505 -9.214 8.564 1.00 96.00 170 ILE A O 1
ATOM 1270 N N . GLY A 1 171 ? -10.341 -9.178 9.157 1.00 95.06 171 GLY A N 1
ATOM 1271 C CA . GLY A 1 171 ? -9.842 -9.527 7.827 1.00 95.06 171 GLY A CA 1
ATOM 1272 C C . GLY A 1 171 ? -10.432 -10.835 7.301 1.00 95.06 171 GLY A C 1
ATOM 1273 O O . GLY A 1 171 ? -10.964 -10.897 6.196 1.00 95.06 171 GLY A O 1
ATOM 1274 N N . ARG A 1 172 ? -10.440 -11.883 8.135 1.00 94.88 172 ARG A N 1
ATOM 1275 C CA . ARG A 1 172 ? -11.064 -13.168 7.779 1.00 94.88 172 ARG A CA 1
ATOM 1276 C C . ARG A 1 172 ? -12.570 -13.057 7.540 1.00 94.88 172 ARG A C 1
ATOM 1278 O O . ARG A 1 172 ? -13.060 -13.688 6.610 1.00 94.88 172 ARG A O 1
ATOM 1285 N N . ALA A 1 173 ? -13.284 -12.267 8.340 1.00 94.69 173 ALA A N 1
ATOM 1286 C CA . ALA A 1 173 ? -14.714 -12.024 8.159 1.00 94.69 173 ALA A CA 1
ATOM 1287 C C . ALA A 1 173 ? -15.009 -11.329 6.818 1.00 94.69 173 ALA A C 1
ATOM 1289 O O . ALA A 1 173 ? -15.971 -11.687 6.145 1.00 94.69 173 ALA A O 1
ATOM 1290 N N . CYS A 1 174 ? -14.157 -10.395 6.398 1.00 93.75 174 CYS A N 1
ATOM 1291 C CA . CYS A 1 174 ? -14.263 -9.738 5.096 1.00 93.75 174 CYS A CA 1
ATOM 1292 C C . CYS A 1 174 ? -13.759 -10.602 3.924 1.00 93.75 174 CYS A C 1
ATOM 1294 O O . CYS A 1 174 ? -13.982 -10.250 2.775 1.00 93.75 174 CYS A O 1
ATOM 1296 N N . GLY A 1 175 ? -13.080 -11.723 4.182 1.00 92.75 175 GLY A N 1
ATOM 1297 C CA . GLY A 1 175 ? -12.437 -12.533 3.140 1.00 92.75 175 GLY A CA 1
ATOM 1298 C C . GLY A 1 175 ? -11.084 -11.992 2.657 1.00 92.75 175 GLY A C 1
ATOM 1299 O O . GLY A 1 175 ? -10.473 -12.609 1.790 1.00 92.75 175 GLY A O 1
ATOM 1300 N N . ASP A 1 176 ? -10.593 -10.913 3.270 1.00 92.75 176 ASP A N 1
ATOM 1301 C CA . ASP A 1 1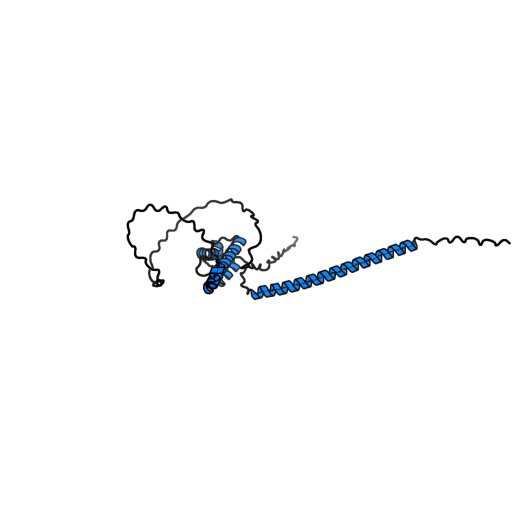76 ? -9.337 -10.232 2.954 1.00 92.75 176 ASP A CA 1
ATOM 1302 C C . ASP A 1 176 ? -8.451 -10.186 4.214 1.00 92.75 176 ASP A C 1
ATOM 1304 O O . ASP A 1 176 ? -8.636 -9.333 5.089 1.00 92.75 176 ASP A O 1
ATOM 1308 N N . PRO A 1 177 ? -7.510 -11.133 4.378 1.00 89.31 177 PRO A N 1
ATOM 1309 C CA . PRO A 1 177 ? -6.708 -11.230 5.590 1.00 89.31 177 PRO A CA 1
ATOM 1310 C C . PRO A 1 177 ? -5.784 -10.017 5.756 1.00 89.31 177 PRO A C 1
ATOM 1312 O O . PRO A 1 177 ? -5.023 -9.665 4.858 1.00 89.31 177 PRO A O 1
A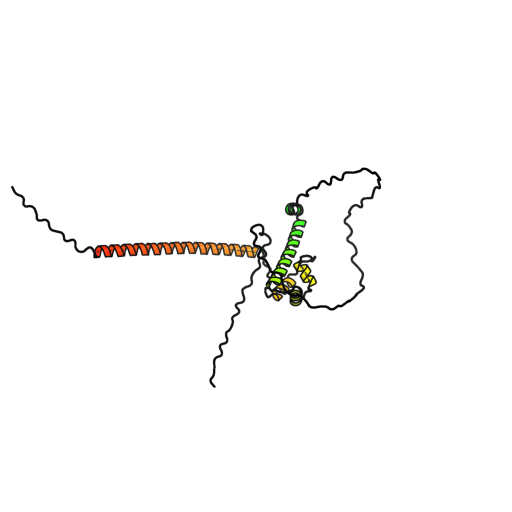TOM 1315 N N . ILE A 1 178 ? -5.797 -9.421 6.950 1.00 91.69 178 ILE A N 1
ATOM 1316 C CA . ILE A 1 178 ? -4.902 -8.317 7.310 1.00 91.69 178 ILE A CA 1
ATOM 1317 C C . ILE A 1 178 ? -3.526 -8.889 7.671 1.00 91.69 178 ILE A C 1
ATOM 1319 O O . ILE A 1 178 ? -3.411 -9.721 8.573 1.00 91.69 178 ILE A O 1
ATOM 1323 N N . SER A 1 179 ? -2.477 -8.430 6.985 1.00 86.62 179 SER A N 1
ATOM 1324 C CA . SER A 1 179 ? -1.086 -8.814 7.247 1.00 86.62 179 SER A CA 1
ATOM 1325 C C . SER A 1 179 ? -0.295 -7.651 7.839 1.00 86.62 179 SER A C 1
ATOM 1327 O O . SER A 1 179 ? -0.268 -6.571 7.254 1.00 86.62 179 SER A O 1
ATOM 1329 N N . ILE A 1 180 ? 0.414 -7.890 8.942 1.00 87.25 180 ILE A N 1
ATOM 1330 C CA . ILE A 1 180 ? 1.369 -6.925 9.496 1.00 87.25 180 ILE A CA 1
ATOM 1331 C C . ILE A 1 180 ? 2.746 -7.241 8.923 1.00 87.25 180 ILE A C 1
ATOM 1333 O O . ILE A 1 180 ? 3.270 -8.343 9.103 1.00 87.25 180 ILE A O 1
ATOM 1337 N N . VAL A 1 181 ? 3.332 -6.268 8.235 1.00 87.50 181 VAL A N 1
ATOM 1338 C CA . VAL A 1 181 ? 4.650 -6.391 7.613 1.00 87.50 181 VAL A CA 1
ATOM 1339 C C . VAL A 1 181 ? 5.572 -5.337 8.210 1.00 87.50 181 VAL A C 1
ATOM 1341 O O . VAL A 1 181 ? 5.159 -4.225 8.518 1.00 87.50 181 VAL A O 1
ATOM 1344 N N . ARG A 1 182 ? 6.843 -5.694 8.399 1.00 89.31 182 ARG A N 1
ATOM 1345 C CA . ARG A 1 182 ? 7.860 -4.742 8.844 1.00 89.31 182 ARG A CA 1
ATOM 1346 C C . ARG A 1 182 ? 8.220 -3.801 7.697 1.00 89.31 182 ARG A C 1
ATOM 1348 O O . ARG A 1 182 ? 8.590 -4.287 6.630 1.00 89.31 182 ARG A O 1
ATOM 1355 N N . GLN A 1 183 ? 8.233 -2.496 7.957 1.00 86.81 183 GLN A N 1
ATOM 1356 C CA . GLN A 1 183 ? 8.547 -1.482 6.947 1.00 86.81 183 GLN A CA 1
ATOM 1357 C C . GLN A 1 183 ? 9.886 -1.732 6.236 1.00 86.81 183 GLN A C 1
ATOM 1359 O O . GLN A 1 183 ? 9.944 -1.743 5.013 1.00 86.81 183 GLN A O 1
ATOM 1364 N N . SER A 1 184 ? 10.934 -2.101 6.979 1.00 91.69 184 SER A N 1
ATOM 1365 C CA . SER A 1 184 ? 12.250 -2.408 6.397 1.00 91.69 184 SER A CA 1
ATOM 1366 C C . SER A 1 184 ? 12.235 -3.559 5.379 1.00 91.69 184 SER A C 1
ATOM 1368 O O . SER A 1 184 ? 13.127 -3.652 4.539 1.00 91.69 184 SER A O 1
ATOM 1370 N N . ARG A 1 185 ? 11.257 -4.475 5.464 1.00 92.62 185 ARG A N 1
ATOM 1371 C CA . ARG A 1 185 ? 11.076 -5.551 4.480 1.00 92.62 185 ARG A CA 1
ATOM 1372 C C . ARG A 1 185 ? 10.441 -5.018 3.200 1.00 92.62 185 ARG A C 1
ATOM 1374 O O . ARG A 1 185 ? 10.855 -5.444 2.131 1.00 92.62 185 ARG A O 1
ATOM 1381 N N . ILE A 1 186 ? 9.471 -4.110 3.313 1.00 92.25 186 ILE A N 1
ATOM 1382 C CA . ILE A 1 186 ? 8.839 -3.454 2.161 1.00 92.25 186 ILE A CA 1
ATOM 1383 C C . ILE A 1 186 ? 9.898 -2.660 1.398 1.00 92.25 186 ILE A C 1
ATOM 1385 O O . ILE A 1 186 ? 10.116 -2.919 0.224 1.00 92.25 186 ILE A O 1
ATOM 1389 N N . GLU A 1 187 ? 10.662 -1.822 2.096 1.00 91.75 187 GLU A N 1
ATOM 1390 C CA . GLU A 1 187 ? 11.740 -1.023 1.499 1.00 91.75 187 GLU A CA 1
ATOM 1391 C C . GLU A 1 187 ? 12.823 -1.884 0.830 1.00 91.75 187 GLU A C 1
ATOM 1393 O O . GLU A 1 187 ? 13.420 -1.489 -0.169 1.00 91.75 187 GLU A O 1
ATOM 1398 N N . ALA A 1 188 ? 13.118 -3.064 1.387 1.00 92.31 188 ALA A N 1
ATOM 1399 C CA . ALA A 1 188 ? 14.035 -4.012 0.759 1.00 92.31 188 ALA A CA 1
ATOM 1400 C C . ALA A 1 188 ? 13.467 -4.569 -0.547 1.00 92.31 188 ALA A C 1
ATOM 1402 O O . ALA A 1 188 ? 14.150 -4.527 -1.565 1.00 92.31 188 ALA A O 1
ATOM 1403 N N . LEU A 1 189 ? 12.207 -5.008 -0.533 1.00 93.31 189 LEU A N 1
ATOM 1404 C CA . LEU A 1 189 ? 11.531 -5.516 -1.724 1.00 93.31 189 LEU A CA 1
ATOM 1405 C C . LEU A 1 189 ? 11.382 -4.442 -2.805 1.00 93.31 189 LEU A C 1
ATOM 1407 O O . LEU A 1 189 ? 11.550 -4.743 -3.979 1.00 93.31 189 LEU A O 1
ATOM 1411 N N . GLU A 1 190 ? 11.105 -3.197 -2.427 1.00 95.06 190 GLU A N 1
ATOM 1412 C CA . GLU A 1 190 ? 11.018 -2.071 -3.360 1.00 95.06 190 GLU A CA 1
ATOM 1413 C C . GLU A 1 190 ? 12.366 -1.778 -4.024 1.00 95.06 190 GLU A C 1
ATOM 1415 O O . GLU A 1 190 ? 12.420 -1.548 -5.232 1.00 95.06 190 GLU A O 1
ATOM 1420 N N . ARG A 1 191 ? 13.468 -1.840 -3.264 1.00 95.38 191 ARG A N 1
ATOM 1421 C CA . ARG A 1 191 ? 14.824 -1.715 -3.818 1.00 95.38 191 ARG A CA 1
ATOM 1422 C C . ARG A 1 191 ? 15.144 -2.843 -4.793 1.00 95.38 191 ARG A C 1
ATOM 1424 O O . ARG A 1 191 ? 15.638 -2.570 -5.885 1.00 95.38 191 ARG A O 1
ATOM 1431 N N . ASP A 1 192 ? 14.835 -4.080 -4.420 1.00 95.94 192 ASP A N 1
ATOM 1432 C CA . ASP A 1 192 ? 15.080 -5.250 -5.265 1.00 95.94 192 ASP A CA 1
ATOM 1433 C C . ASP A 1 192 ? 14.226 -5.194 -6.545 1.00 95.94 192 ASP A C 1
ATOM 1435 O O . ASP A 1 192 ? 14.722 -5.447 -7.643 1.00 95.94 192 ASP A O 1
ATOM 1439 N N . ALA A 1 193 ? 12.961 -4.774 -6.433 1.00 95.88 193 ALA A N 1
ATOM 1440 C CA . ALA A 1 193 ? 12.070 -4.571 -7.573 1.00 95.88 193 ALA A CA 1
ATOM 1441 C C . ALA A 1 193 ? 12.572 -3.457 -8.503 1.00 95.88 193 ALA A C 1
ATOM 1443 O O . ALA A 1 193 ? 12.567 -3.622 -9.723 1.00 95.88 193 ALA A O 1
ATOM 1444 N N . ALA A 1 194 ? 13.054 -2.342 -7.947 1.00 94.69 194 ALA A N 1
ATOM 1445 C CA . ALA A 1 194 ? 13.634 -1.256 -8.730 1.00 94.69 194 ALA A CA 1
ATOM 1446 C C . ALA A 1 194 ? 14.898 -1.703 -9.484 1.00 94.69 194 ALA A C 1
ATOM 1448 O O . ALA A 1 194 ? 15.065 -1.354 -10.655 1.00 94.69 194 ALA A O 1
ATOM 1449 N N . ALA A 1 195 ? 15.757 -2.507 -8.850 1.00 95.44 195 ALA A N 1
ATOM 1450 C CA . ALA A 1 195 ? 16.931 -3.086 -9.498 1.00 95.44 195 ALA A CA 1
ATOM 1451 C C . ALA A 1 195 ? 16.533 -4.019 -10.654 1.00 95.44 195 ALA A C 1
ATOM 1453 O O . ALA A 1 195 ? 17.015 -3.847 -11.773 1.00 95.44 195 ALA A O 1
ATOM 1454 N N . ALA A 1 196 ? 15.581 -4.928 -10.423 1.00 95.50 196 ALA A N 1
ATOM 1455 C CA . ALA A 1 196 ? 15.075 -5.827 -11.459 1.00 95.50 196 ALA A CA 1
ATOM 1456 C C . ALA A 1 196 ? 14.443 -5.064 -12.638 1.00 95.50 196 ALA A C 1
ATOM 1458 O O . ALA A 1 196 ? 14.655 -5.407 -13.801 1.00 95.50 196 ALA A O 1
ATOM 1459 N N . HIS A 1 197 ? 13.692 -3.994 -12.364 1.00 97.44 197 HIS A N 1
ATOM 1460 C CA . HIS A 1 197 ? 13.127 -3.143 -13.411 1.00 97.44 197 HIS A CA 1
ATOM 1461 C C . HIS A 1 197 ? 14.219 -2.444 -14.231 1.00 97.44 197 HIS A C 1
ATOM 1463 O O . HIS A 1 197 ? 14.120 -2.384 -15.457 1.00 97.44 197 HIS A O 1
ATOM 1469 N N . ALA A 1 198 ? 15.286 -1.964 -13.586 1.00 96.75 198 ALA A N 1
ATOM 1470 C CA . ALA A 1 198 ? 16.415 -1.358 -14.284 1.00 96.75 198 ALA A CA 1
ATOM 1471 C C . ALA A 1 198 ? 17.151 -2.362 -15.193 1.00 96.75 198 ALA A C 1
ATOM 1473 O O . ALA A 1 198 ? 17.538 -2.007 -16.310 1.00 96.75 198 ALA A O 1
ATOM 1474 N N . GLU A 1 199 ? 17.305 -3.614 -14.752 1.00 97.94 199 GLU A N 1
ATOM 1475 C CA . GLU A 1 199 ? 17.865 -4.700 -15.568 1.00 97.94 199 GLU A CA 1
ATOM 1476 C C . GLU A 1 199 ? 16.989 -5.004 -16.791 1.00 97.94 199 GLU A C 1
ATOM 1478 O O . GLU A 1 199 ? 17.493 -5.082 -17.915 1.00 97.94 199 GLU A O 1
ATOM 1483 N N . LEU A 1 200 ? 15.668 -5.104 -16.602 1.00 98.19 200 LEU A N 1
ATOM 1484 C CA . LEU A 1 200 ? 14.720 -5.303 -17.703 1.00 98.19 200 LEU A CA 1
ATOM 1485 C C . LEU A 1 200 ? 14.781 -4.162 -18.727 1.00 98.19 200 LEU A C 1
ATOM 1487 O O . LEU A 1 200 ? 14.764 -4.414 -19.935 1.00 98.19 200 LEU A O 1
ATOM 1491 N N . ASP A 1 201 ? 14.902 -2.915 -18.271 1.00 98.31 201 ASP A N 1
ATOM 1492 C CA . ASP A 1 201 ? 15.044 -1.754 -19.150 1.00 98.31 201 ASP A CA 1
ATOM 1493 C C . ASP A 1 201 ? 16.364 -1.766 -19.931 1.00 98.31 201 ASP A C 1
ATOM 1495 O O . ASP A 1 201 ? 16.393 -1.375 -21.102 1.00 98.31 201 ASP A O 1
ATOM 1499 N N . ALA A 1 202 ? 17.461 -2.222 -19.322 1.00 97.88 202 ALA A N 1
ATOM 1500 C CA . ALA A 1 202 ? 18.741 -2.374 -20.007 1.00 97.88 202 ALA A CA 1
ATOM 1501 C C . ALA A 1 202 ? 18.653 -3.420 -21.130 1.00 97.88 202 ALA A C 1
ATOM 1503 O O . ALA 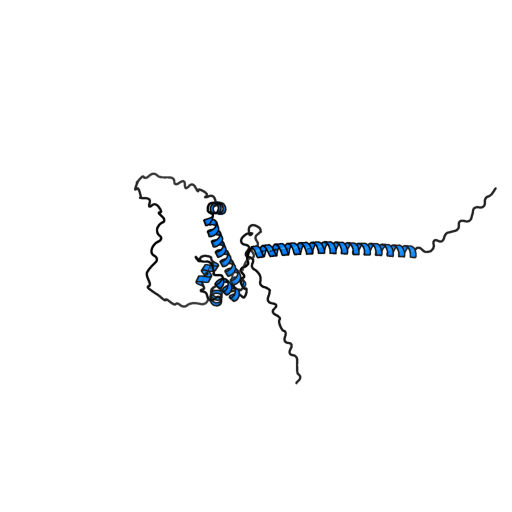A 1 202 ? 18.988 -3.114 -22.277 1.00 97.88 202 ALA A O 1
ATOM 1504 N N . LEU A 1 203 ? 18.107 -4.603 -20.829 1.00 97.94 203 LEU A N 1
ATOM 1505 C CA . LEU A 1 203 ? 17.896 -5.667 -21.816 1.00 97.94 203 LEU A CA 1
ATOM 1506 C C . LEU A 1 203 ? 16.964 -5.224 -22.945 1.00 97.94 203 LEU A C 1
ATOM 1508 O O . LEU A 1 203 ? 17.188 -5.537 -24.115 1.00 97.94 203 LEU A O 1
ATOM 1512 N N . ARG A 1 204 ? 15.921 -4.453 -22.624 1.00 98.56 204 ARG A N 1
ATOM 1513 C CA . ARG A 1 204 ? 15.012 -3.907 -23.632 1.00 98.56 204 ARG A CA 1
ATOM 1514 C C . ARG A 1 204 ? 15.731 -2.968 -24.601 1.00 98.56 204 ARG A C 1
ATOM 1516 O O . ARG A 1 204 ? 15.517 -3.080 -25.806 1.00 98.56 204 ARG A O 1
ATOM 1523 N N . ARG A 1 205 ? 16.599 -2.081 -24.101 1.00 98.31 205 ARG A N 1
ATOM 1524 C CA . ARG A 1 205 ? 17.406 -1.182 -24.949 1.00 98.31 205 ARG A CA 1
ATOM 1525 C C . ARG A 1 205 ? 18.349 -1.960 -25.858 1.00 98.31 205 ARG A C 1
ATOM 1527 O O . ARG A 1 205 ? 18.467 -1.624 -27.032 1.00 98.31 205 ARG A O 1
ATOM 1534 N N . GLU A 1 206 ? 18.987 -3.001 -25.334 1.00 98.44 206 GLU A N 1
ATOM 1535 C CA . GLU A 1 206 ? 19.855 -3.878 -26.121 1.00 98.44 206 GLU A CA 1
ATOM 1536 C C . GLU A 1 206 ? 19.073 -4.580 -27.238 1.00 98.44 206 GLU A C 1
ATOM 1538 O O . GLU A 1 206 ? 19.489 -4.600 -28.396 1.00 98.44 206 GLU A O 1
ATOM 1543 N N . LEU A 1 207 ? 17.883 -5.087 -26.922 1.00 98.44 207 LEU A N 1
ATOM 1544 C CA . LEU A 1 207 ? 17.018 -5.741 -27.893 1.00 98.44 207 LEU A CA 1
ATOM 1545 C C . LEU A 1 207 ? 16.528 -4.775 -28.981 1.00 98.44 207 LEU A C 1
ATOM 1547 O O . LEU A 1 207 ? 16.482 -5.144 -30.157 1.00 98.44 207 LEU A O 1
ATOM 1551 N N . ASP A 1 208 ? 16.197 -3.537 -28.618 1.00 98.31 208 ASP A N 1
ATOM 1552 C CA . ASP A 1 208 ? 15.825 -2.496 -29.577 1.00 98.31 208 ASP A CA 1
ATOM 1553 C C . ASP A 1 208 ? 17.017 -2.081 -30.457 1.00 98.31 208 ASP A C 1
ATOM 1555 O O . ASP A 1 208 ? 16.849 -1.897 -31.668 1.00 98.31 208 ASP A O 1
ATOM 1559 N N . ALA A 1 209 ? 18.233 -2.041 -29.901 1.00 97.88 209 ALA A N 1
ATOM 1560 C CA . ALA A 1 209 ? 19.458 -1.842 -30.673 1.00 97.88 209 ALA A CA 1
ATOM 1561 C C . ALA A 1 209 ? 19.672 -2.980 -31.687 1.00 97.88 209 ALA A C 1
ATOM 1563 O O . ALA A 1 209 ? 19.771 -2.709 -32.887 1.00 97.88 209 ALA A O 1
ATOM 1564 N N . MET A 1 210 ? 19.612 -4.246 -31.254 1.00 98.38 210 MET A N 1
ATOM 1565 C CA . MET A 1 210 ? 19.733 -5.414 -32.141 1.00 98.38 210 MET A CA 1
ATOM 1566 C C . MET A 1 210 ? 18.663 -5.424 -33.240 1.00 98.38 210 MET A C 1
ATOM 1568 O O . MET A 1 210 ? 18.941 -5.719 -34.405 1.00 98.38 210 MET A O 1
ATOM 1572 N N . ARG A 1 211 ? 17.415 -5.068 -32.907 1.00 98.56 211 ARG A N 1
ATOM 1573 C CA . ARG A 1 211 ? 16.341 -4.929 -33.901 1.00 98.56 211 ARG A CA 1
ATOM 1574 C C . ARG A 1 211 ? 16.666 -3.857 -34.938 1.00 98.56 211 ARG A C 1
ATOM 1576 O O . ARG A 1 211 ? 16.418 -4.089 -36.125 1.00 98.56 211 ARG A O 1
ATOM 1583 N N . SER A 1 212 ? 17.228 -2.720 -34.522 1.00 97.38 212 SER A N 1
ATOM 1584 C CA . SER A 1 212 ? 17.630 -1.657 -35.448 1.00 97.38 212 SER A CA 1
ATOM 1585 C C . SER A 1 212 ? 18.717 -2.138 -36.420 1.00 97.38 212 SER A C 1
ATOM 1587 O O . SER A 1 212 ? 18.578 -1.961 -37.633 1.00 97.38 212 SER A O 1
ATOM 1589 N N . GLU A 1 213 ? 19.708 -2.893 -35.942 1.00 98.06 213 GLU A N 1
ATOM 1590 C CA . GLU A 1 213 ? 20.758 -3.469 -36.790 1.00 98.06 213 GLU A CA 1
ATOM 1591 C C . GLU A 1 213 ? 20.194 -4.437 -37.833 1.00 98.06 213 GLU A C 1
ATOM 1593 O O . GLU A 1 213 ? 20.526 -4.359 -39.019 1.00 98.06 213 GLU A O 1
ATOM 1598 N N . VAL A 1 214 ? 19.274 -5.318 -37.428 1.00 98.50 214 VAL A N 1
ATOM 1599 C CA . VAL A 1 214 ? 18.590 -6.234 -38.353 1.00 98.50 214 VAL A CA 1
ATOM 1600 C C . VAL A 1 214 ? 17.813 -5.456 -39.418 1.00 98.50 214 VAL A C 1
ATOM 1602 O O . VAL A 1 214 ? 17.827 -5.840 -40.593 1.00 98.50 214 VAL A O 1
ATOM 1605 N N . THR A 1 215 ? 17.147 -4.358 -39.048 1.00 97.62 215 THR A N 1
ATOM 1606 C CA . THR A 1 215 ? 16.426 -3.517 -40.018 1.00 97.62 215 THR A CA 1
ATOM 1607 C C . THR A 1 215 ? 17.378 -2.855 -41.016 1.00 97.62 215 THR A C 1
ATOM 1609 O O . THR A 1 215 ? 17.101 -2.840 -42.220 1.00 97.62 215 THR A O 1
ATOM 1612 N N . ASP A 1 216 ? 18.551 -2.420 -40.559 1.00 97.75 216 ASP A N 1
ATOM 1613 C CA . ASP A 1 216 ? 19.587 -1.837 -41.406 1.00 97.75 216 ASP A CA 1
ATOM 1614 C C . ASP A 1 216 ? 20.222 -2.851 -42.356 1.00 97.75 216 ASP A C 1
ATOM 1616 O O . ASP A 1 216 ? 20.397 -2.566 -43.547 1.00 97.75 216 ASP A O 1
ATOM 1620 N N . LEU A 1 217 ? 20.528 -4.054 -41.871 1.00 97.25 217 LEU A N 1
ATOM 1621 C CA . LEU A 1 217 ? 21.036 -5.143 -42.703 1.00 97.25 217 LEU A CA 1
ATOM 1622 C C . LEU A 1 217 ? 20.021 -5.535 -43.782 1.00 97.25 217 LEU A C 1
ATOM 1624 O O . LEU A 1 217 ? 20.388 -5.669 -44.954 1.00 97.25 217 LEU A O 1
ATOM 1628 N N . ARG A 1 218 ? 18.732 -5.639 -43.427 1.00 97.69 218 ARG A N 1
ATOM 1629 C CA . ARG A 1 218 ? 17.647 -5.886 -44.393 1.00 97.69 218 ARG A CA 1
ATOM 1630 C C . ARG A 1 218 ? 17.589 -4.799 -45.467 1.00 97.69 218 ARG A C 1
ATOM 1632 O O . ARG A 1 218 ? 17.496 -5.125 -46.652 1.00 97.69 218 ARG A O 1
ATOM 1639 N N . ARG A 1 219 ? 17.706 -3.522 -45.082 1.00 97.31 219 ARG A N 1
ATOM 1640 C CA . ARG A 1 219 ? 17.745 -2.379 -46.011 1.00 97.31 219 ARG A CA 1
ATOM 1641 C C . ARG A 1 219 ? 18.936 -2.458 -46.973 1.00 97.31 219 ARG A C 1
ATOM 1643 O O . ARG A 1 219 ? 18.743 -2.350 -48.185 1.00 97.31 219 ARG A O 1
ATOM 1650 N N . LYS A 1 220 ? 20.151 -2.693 -46.461 1.00 96.38 220 LYS A N 1
ATOM 1651 C CA . LYS A 1 220 ? 21.380 -2.830 -47.272 1.00 96.38 220 LYS A CA 1
ATOM 1652 C C . LYS A 1 220 ? 21.270 -3.977 -48.279 1.00 96.38 220 LYS A C 1
ATOM 1654 O O . LYS A 1 220 ? 21.575 -3.800 -49.459 1.00 96.38 220 LYS A O 1
ATOM 1659 N N . LEU A 1 221 ? 20.778 -5.133 -47.834 1.00 97.12 221 LEU A N 1
ATOM 1660 C CA . LEU A 1 221 ? 20.597 -6.309 -48.683 1.00 97.12 221 LEU A CA 1
ATOM 1661 C C . LEU A 1 221 ? 19.547 -6.067 -49.781 1.00 97.12 221 LEU A C 1
ATOM 1663 O O . LEU A 1 221 ? 19.755 -6.459 -50.931 1.00 97.12 221 LEU A O 1
ATOM 1667 N N . GLY A 1 222 ? 18.458 -5.359 -49.465 1.00 95.25 222 GLY A N 1
ATOM 1668 C CA . GLY A 1 222 ? 17.471 -4.911 -50.451 1.00 95.25 222 GLY A CA 1
ATOM 1669 C C . GLY A 1 222 ? 18.066 -3.988 -51.523 1.00 95.25 222 GLY A C 1
ATOM 1670 O O . GLY A 1 222 ? 17.845 -4.202 -52.717 1.00 95.25 222 GLY A O 1
ATOM 1671 N N . ALA A 1 223 ? 18.882 -3.009 -51.120 1.00 91.00 223 ALA A N 1
ATOM 1672 C CA . ALA A 1 223 ? 19.556 -2.095 -52.044 1.00 91.00 223 ALA A CA 1
ATOM 1673 C C . ALA A 1 223 ? 20.554 -2.818 -52.968 1.00 91.00 223 ALA A C 1
ATOM 1675 O O . ALA A 1 223 ? 20.562 -2.572 -54.178 1.00 91.00 223 ALA A O 1
ATOM 1676 N N . ALA A 1 224 ? 21.345 -3.749 -52.424 1.00 91.38 224 ALA A N 1
ATOM 1677 C CA . ALA A 1 224 ? 22.284 -4.562 -53.196 1.00 91.38 224 ALA A CA 1
ATOM 1678 C C . ALA A 1 224 ? 21.563 -5.438 -54.234 1.00 91.38 224 ALA A C 1
ATOM 1680 O O . ALA A 1 224 ? 21.953 -5.463 -55.404 1.00 91.38 224 ALA A O 1
ATOM 1681 N N . ARG A 1 225 ? 20.453 -6.085 -53.845 1.00 93.56 225 ARG A N 1
ATOM 1682 C CA . ARG A 1 225 ? 19.601 -6.852 -54.771 1.00 93.56 225 ARG A CA 1
ATOM 1683 C C . ARG A 1 225 ? 19.045 -5.976 -55.899 1.00 93.56 225 ARG A C 1
ATOM 1685 O O . ARG A 1 225 ? 19.087 -6.377 -57.061 1.00 93.56 225 ARG A O 1
ATOM 1692 N N . ALA A 1 226 ? 18.572 -4.768 -55.585 1.00 85.12 226 ALA A N 1
ATOM 1693 C CA . ALA A 1 226 ? 18.075 -3.826 -56.590 1.00 85.12 226 ALA A CA 1
ATOM 1694 C C . ALA A 1 226 ? 19.180 -3.352 -57.557 1.00 85.12 226 ALA A C 1
ATOM 1696 O O . ALA A 1 226 ? 18.940 -3.237 -58.759 1.00 85.12 226 ALA A O 1
ATOM 1697 N N . ALA A 1 227 ? 20.397 -3.110 -57.059 1.00 83.12 227 ALA A N 1
ATOM 1698 C CA . ALA A 1 227 ? 21.547 -2.742 -57.885 1.00 83.12 227 ALA A CA 1
ATOM 1699 C C . ALA A 1 227 ? 21.981 -3.881 -58.824 1.00 83.12 227 ALA A C 1
ATOM 1701 O O . ALA A 1 227 ? 22.218 -3.637 -60.007 1.00 83.12 227 ALA A O 1
ATOM 1702 N N . GLY A 1 228 ? 22.009 -5.123 -58.328 1.00 82.44 228 GLY A N 1
ATOM 1703 C CA . GLY A 1 228 ? 22.280 -6.308 -59.146 1.00 82.44 228 GLY A CA 1
ATOM 1704 C C . GLY A 1 228 ? 21.264 -6.480 -60.278 1.00 82.44 228 GLY A C 1
ATOM 1705 O O . GLY A 1 228 ? 21.651 -6.688 -61.427 1.00 82.44 228 GLY A O 1
ATOM 1706 N N . LYS A 1 229 ? 19.968 -6.284 -59.990 1.00 81.06 229 LYS A N 1
ATOM 1707 C CA . LYS A 1 229 ? 18.906 -6.347 -61.008 1.00 81.06 229 LYS A CA 1
ATOM 1708 C C . LYS A 1 229 ? 19.076 -5.285 -62.101 1.00 81.06 229 LYS A C 1
ATOM 1710 O O . LYS A 1 229 ? 18.915 -5.609 -63.272 1.00 81.06 229 LYS A O 1
ATOM 1715 N N . ARG A 1 230 ? 19.469 -4.053 -61.741 1.00 73.62 230 ARG A N 1
ATOM 1716 C CA . ARG A 1 230 ? 19.754 -2.973 -62.709 1.00 73.62 230 ARG A CA 1
ATOM 1717 C C . ARG A 1 230 ? 20.933 -3.294 -63.633 1.00 73.62 230 ARG A C 1
ATOM 1719 O O . ARG A 1 230 ? 20.858 -3.012 -64.825 1.00 73.62 230 ARG A O 1
ATOM 1726 N N . ARG A 1 231 ? 21.991 -3.915 -63.099 1.00 70.12 231 ARG A N 1
ATOM 1727 C CA . ARG A 1 231 ? 23.162 -4.369 -63.874 1.00 70.12 231 ARG A CA 1
ATOM 1728 C C . ARG A 1 231 ? 22.837 -5.520 -64.829 1.00 70.12 231 ARG A C 1
ATOM 1730 O O . ARG A 1 231 ? 23.427 -5.594 -65.897 1.00 70.12 231 ARG A O 1
ATOM 1737 N N . ALA A 1 232 ? 21.905 -6.397 -64.461 1.00 68.56 232 ALA A N 1
ATOM 1738 C CA . ALA A 1 232 ? 21.438 -7.473 -65.336 1.00 68.56 232 ALA A CA 1
ATOM 1739 C C . ALA A 1 232 ? 20.498 -6.968 -66.449 1.00 68.56 232 ALA A C 1
ATOM 1741 O O . ALA A 1 232 ? 20.473 -7.543 -67.532 1.00 68.56 232 ALA A O 1
ATOM 1742 N N . SER A 1 233 ? 19.739 -5.889 -66.207 1.00 62.94 233 SER A N 1
ATOM 1743 C CA . SER A 1 233 ? 18.862 -5.273 -67.215 1.00 62.94 233 SER A CA 1
ATOM 1744 C C . SER A 1 233 ? 19.574 -4.310 -68.174 1.00 62.94 233 SER A C 1
ATOM 1746 O O . SER A 1 233 ? 19.013 -3.984 -69.217 1.00 62.94 233 SER A O 1
ATOM 1748 N N . SER A 1 234 ? 20.790 -3.843 -67.860 1.00 61.59 234 SER A N 1
ATOM 1749 C CA . SER A 1 234 ? 21.638 -3.153 -68.839 1.00 61.59 234 SER A CA 1
ATOM 1750 C C . SER A 1 234 ? 22.246 -4.198 -69.776 1.00 61.59 234 SER A C 1
ATOM 1752 O O . SER A 1 234 ? 23.284 -4.781 -69.464 1.00 61.59 234 SER A O 1
ATOM 1754 N N . GLY A 1 235 ? 21.554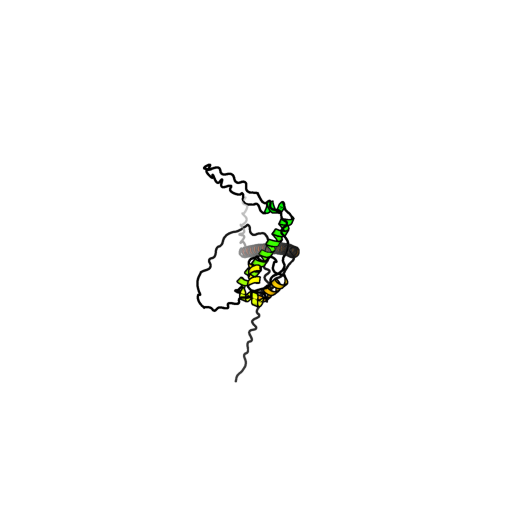 -4.486 -70.882 1.00 58.97 235 GLY A N 1
ATOM 1755 C CA . GLY A 1 235 ? 22.020 -5.400 -71.930 1.00 58.97 235 GLY A CA 1
ATOM 1756 C C . GLY A 1 235 ? 23.403 -5.022 -72.489 1.00 58.97 235 GLY A C 1
ATOM 1757 O O . GLY A 1 235 ? 23.900 -3.927 -72.206 1.00 58.97 235 GLY A O 1
ATOM 1758 N N . PRO A 1 236 ? 24.049 -5.917 -73.263 1.00 61.12 236 PRO A N 1
ATOM 1759 C CA . PRO A 1 236 ? 25.417 -5.718 -73.731 1.00 61.12 236 PRO A CA 1
ATOM 1760 C C . PRO A 1 236 ? 25.539 -4.374 -74.451 1.00 61.12 236 PRO A C 1
ATOM 1762 O O . PRO A 1 236 ? 24.795 -4.084 -75.386 1.00 61.12 236 PRO A O 1
ATOM 1765 N N . VAL A 1 237 ? 26.472 -3.543 -73.983 1.00 59.34 237 VAL A N 1
ATOM 1766 C CA . VAL A 1 237 ? 26.800 -2.271 -74.622 1.00 59.34 237 VAL A CA 1
ATOM 1767 C C . VAL A 1 237 ? 27.310 -2.597 -76.020 1.00 59.34 237 VAL A C 1
ATOM 1769 O O . VAL A 1 237 ? 28.408 -3.128 -76.174 1.00 59.34 237 VAL A O 1
ATOM 1772 N N . SER A 1 238 ? 26.506 -2.308 -77.040 1.00 57.53 238 SER A N 1
ATOM 1773 C CA . SER A 1 238 ? 26.921 -2.394 -78.436 1.00 57.53 238 SER A CA 1
ATOM 1774 C C . SER A 1 238 ? 28.023 -1.363 -78.679 1.00 57.53 238 SER A C 1
ATOM 1776 O O . SER A 1 238 ? 27.749 -0.205 -78.993 1.00 57.53 238 SER A O 1
ATOM 1778 N N . VAL A 1 239 ? 29.282 -1.761 -78.491 1.00 61.34 239 VAL A N 1
ATOM 1779 C CA . VAL A 1 239 ? 30.444 -0.936 -78.827 1.00 61.34 239 VAL A CA 1
ATOM 1780 C C . VAL A 1 239 ? 30.475 -0.803 -80.348 1.00 61.34 239 VAL A C 1
ATOM 1782 O O . VAL A 1 239 ? 30.879 -1.719 -81.061 1.00 61.34 239 VAL A O 1
ATOM 1785 N N . LYS A 1 240 ? 30.003 0.335 -80.866 1.00 63.53 240 LYS A N 1
ATOM 1786 C CA . LYS A 1 240 ? 30.213 0.709 -82.267 1.00 63.53 240 LYS A CA 1
ATOM 1787 C C . LYS A 1 240 ? 31.715 0.916 -82.470 1.00 63.53 240 LYS A C 1
ATOM 1789 O O . LYS A 1 240 ? 32.259 1.919 -82.017 1.00 63.53 240 LYS A O 1
ATOM 1794 N N . LEU A 1 241 ? 32.376 -0.035 -83.133 1.00 60.78 241 LEU A N 1
ATOM 1795 C CA . LEU A 1 241 ? 33.731 0.152 -83.651 1.00 60.78 241 LEU A CA 1
ATOM 1796 C C . LEU A 1 241 ? 33.727 1.374 -84.582 1.00 60.78 241 LEU A C 1
ATOM 1798 O O . LEU A 1 241 ? 33.060 1.369 -85.617 1.00 60.78 241 LEU A O 1
ATOM 1802 N N . VAL A 1 242 ? 34.460 2.420 -84.208 1.00 67.06 242 VAL A N 1
ATOM 1803 C CA . VAL A 1 242 ? 34.742 3.553 -85.094 1.00 67.06 242 VAL A CA 1
ATOM 1804 C C . VAL A 1 242 ? 35.822 3.099 -86.085 1.00 67.06 242 VAL A C 1
ATOM 1806 O O . VAL A 1 242 ? 36.865 2.613 -85.641 1.00 67.06 242 VAL A O 1
ATOM 1809 N N . PRO A 1 243 ? 35.604 3.200 -87.408 1.00 59.84 243 PRO A N 1
ATOM 1810 C CA . PRO A 1 243 ? 36.607 2.788 -88.380 1.00 59.84 243 PRO A CA 1
ATOM 1811 C C . PRO A 1 243 ? 37.822 3.720 -88.321 1.00 59.84 243 PRO A C 1
ATOM 1813 O O . PRO A 1 243 ? 37.687 4.944 -88.311 1.00 59.84 243 PRO A O 1
ATOM 1816 N N . ALA A 1 244 ? 39.010 3.116 -88.282 1.00 61.09 244 ALA A N 1
ATOM 1817 C CA . ALA A 1 244 ? 40.294 3.799 -88.276 1.00 61.09 244 ALA A CA 1
ATOM 1818 C C . ALA A 1 244 ? 40.414 4.753 -89.478 1.00 61.09 244 ALA A C 1
ATOM 1820 O O . ALA A 1 244 ? 40.324 4.334 -90.636 1.00 61.09 244 ALA A O 1
ATOM 1821 N N . GLY A 1 245 ? 40.606 6.042 -89.189 1.00 63.94 245 GLY A N 1
ATOM 1822 C CA . GLY A 1 245 ? 40.879 7.065 -90.191 1.00 63.94 245 GLY A CA 1
ATOM 1823 C C . GLY A 1 245 ? 42.155 6.732 -90.961 1.00 63.94 245 GLY A C 1
ATOM 1824 O O . GLY A 1 245 ? 43.205 6.481 -90.373 1.00 63.94 245 GLY A O 1
ATOM 1825 N N . LYS A 1 246 ? 42.047 6.700 -92.290 1.00 56.78 246 LYS A N 1
ATOM 1826 C CA . LYS A 1 246 ? 43.179 6.532 -93.201 1.00 56.78 246 LYS A CA 1
ATOM 1827 C C . LYS A 1 246 ? 44.047 7.792 -93.163 1.00 56.78 246 LYS A C 1
ATOM 1829 O O . LYS A 1 246 ? 43.571 8.869 -93.511 1.00 56.78 246 LYS A O 1
ATOM 1834 N N . ASN A 1 247 ? 45.316 7.629 -92.793 1.00 58.47 247 ASN A N 1
ATOM 1835 C CA . ASN A 1 247 ? 46.368 8.622 -93.002 1.00 58.47 247 ASN A CA 1
ATOM 1836 C C . ASN A 1 247 ? 46.515 8.912 -94.502 1.00 58.47 247 ASN A C 1
ATOM 1838 O O . ASN A 1 247 ? 46.781 8.002 -95.290 1.00 58.47 247 ASN A O 1
ATOM 1842 N N . GLY A 1 248 ? 46.354 10.177 -94.884 1.00 60.47 248 GLY A N 1
ATOM 1843 C CA . GLY A 1 248 ? 46.605 10.677 -96.229 1.00 60.47 248 GLY A CA 1
ATOM 1844 C C . GLY A 1 248 ? 47.661 11.777 -96.199 1.00 60.47 248 GLY A C 1
ATOM 1845 O O . GLY A 1 248 ? 47.341 12.872 -95.763 1.00 60.47 248 GLY A O 1
ATOM 1846 N N . ARG A 1 249 ? 48.863 11.389 -96.652 1.00 51.78 249 AR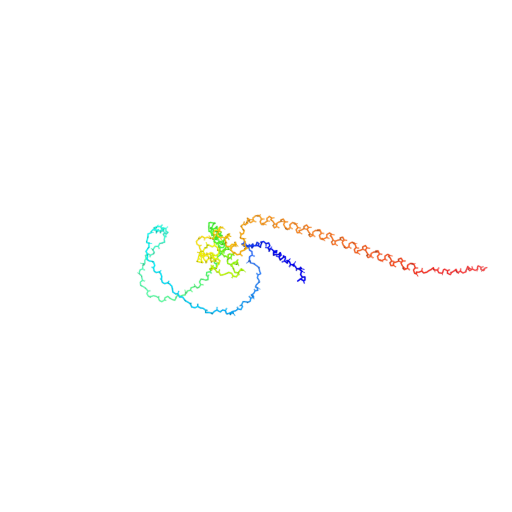G A N 1
ATOM 1847 C CA . ARG A 1 249 ? 49.959 12.137 -97.306 1.00 51.78 249 ARG A CA 1
ATOM 1848 C C . ARG A 1 249 ? 50.333 13.536 -96.823 1.00 51.78 249 ARG A C 1
ATOM 1850 O O . ARG A 1 249 ? 49.541 14.474 -97.025 1.00 51.78 249 ARG A O 1
#

Secondary structure (DSSP, 8-state):
--------------PPP-------SS--SS------PPPP----------------------------------------------------PPPP-HHHHHHH-HHHHHHHHHHHHHHHHHHHHHHHHHHTT--HHHHHHHHTS-HHHHHHHHTT-SSSPPPHHHHHHHHHHHTS------HHHHHHHHHHHHHHHHHHHHHHHHHHHHHHHHHHHHHHHHHHHHHHHHHHHS-------PPPPPP--

Radius of gyration: 41.14 Å; chains: 1; bounding box: 91×96×142 Å

Sequence (249 aa):
MPDGGGRERGDLCVRPEGRHLVVHGRDALRSGRQTGGVPADVCESAECPSRRGRHQGSGAAVARLAETGWPRRRGASGKGAGTMTRTNPKRRATPLDVNAFLEEMPSGRAAYDAFLDVLDAGTLVRELRTHHGLTQARLADMAGTTQSHLSEIEHGTGKQGPTVELLSRIGRACGDPISIVRQSRIEALERDAAAAHAELDALRRELDAMRSEVTDLRRKLGAARAAGKRRASSGPVSVKLVPAGKNGR